Protein AF-A0A1Q7DWH4-F1 (afdb_monomer_lite)

Structure (mmCIF, N/CA/C/O backbone):
data_AF-A0A1Q7DWH4-F1
#
_entry.id   AF-A0A1Q7DWH4-F1
#
loop_
_atom_site.group_PDB
_atom_site.id
_atom_site.type_symbol
_atom_site.label_atom_id
_atom_site.label_alt_id
_atom_site.label_comp_id
_atom_site.label_asym_id
_atom_site.label_entity_id
_atom_site.label_seq_id
_atom_site.pdbx_PDB_ins_code
_atom_site.Cartn_x
_atom_site.Cartn_y
_atom_site.Cartn_z
_atom_site.occupancy
_atom_site.B_iso_or_equiv
_atom_site.auth_seq_id
_atom_site.auth_comp_id
_atom_site.auth_asym_id
_atom_site.auth_atom_id
_atom_site.pdbx_PDB_model_num
ATOM 1 N N . MET A 1 1 ? 27.250 -10.066 11.5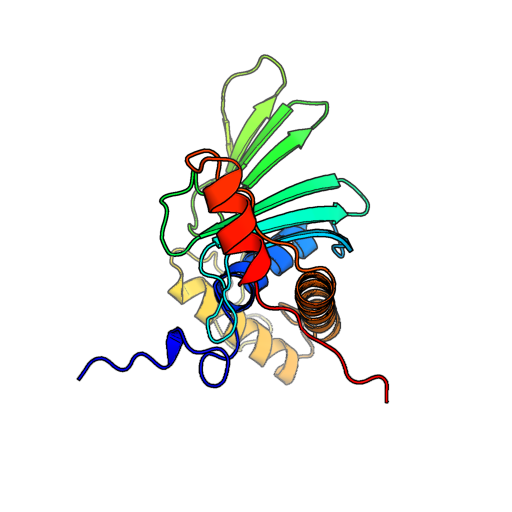58 1.00 44.41 1 MET A N 1
ATOM 2 C CA . MET A 1 1 ? 27.464 -10.697 10.241 1.00 44.41 1 MET A CA 1
ATOM 3 C C . MET A 1 1 ? 26.238 -10.361 9.406 1.00 44.41 1 MET A C 1
ATOM 5 O O . MET A 1 1 ? 25.168 -10.871 9.704 1.00 44.41 1 MET A O 1
ATOM 9 N N . THR A 1 2 ? 26.337 -9.391 8.500 1.00 54.19 2 THR A N 1
ATOM 10 C CA . THR A 1 2 ? 25.187 -8.930 7.704 1.00 54.19 2 THR A CA 1
ATOM 11 C C . THR A 1 2 ? 24.997 -9.907 6.550 1.00 54.19 2 THR A C 1
ATOM 13 O O . THR A 1 2 ? 25.912 -10.086 5.753 1.00 54.19 2 THR A O 1
ATOM 16 N N . THR A 1 3 ? 23.866 -10.609 6.520 1.00 69.81 3 THR A N 1
ATOM 17 C CA . THR A 1 3 ? 23.540 -11.573 5.460 1.00 69.81 3 THR A CA 1
ATOM 18 C C . THR A 1 3 ? 22.818 -10.851 4.320 1.00 69.81 3 THR A C 1
ATOM 20 O O . THR A 1 3 ? 22.055 -9.920 4.571 1.00 69.81 3 THR A O 1
ATOM 23 N N . ASP A 1 4 ? 23.042 -11.264 3.075 1.00 76.00 4 ASP A N 1
ATOM 24 C CA . ASP A 1 4 ? 22.395 -10.706 1.877 1.00 76.00 4 ASP A CA 1
ATOM 25 C C . ASP A 1 4 ? 21.037 -11.365 1.565 1.00 76.00 4 ASP A C 1
ATOM 27 O O . ASP A 1 4 ? 20.385 -11.027 0.578 1.00 76.00 4 ASP A O 1
ATOM 31 N N . ALA A 1 5 ? 20.580 -12.277 2.430 1.00 75.06 5 ALA A N 1
ATOM 32 C CA . ALA A 1 5 ? 19.312 -12.991 2.305 1.00 75.06 5 ALA A CA 1
ATOM 33 C C . ALA A 1 5 ? 18.074 -12.106 2.022 1.00 75.06 5 ALA A C 1
ATOM 35 O O . ALA A 1 5 ? 17.233 -12.561 1.243 1.00 75.06 5 ALA A O 1
ATOM 36 N N . PRO A 1 6 ? 17.942 -10.869 2.556 1.00 75.69 6 PRO A N 1
ATOM 37 C CA . PRO A 1 6 ? 16.808 -9.992 2.237 1.00 75.69 6 PRO A CA 1
ATOM 38 C C . PRO A 1 6 ? 16.762 -9.513 0.780 1.00 75.69 6 PRO A C 1
ATOM 40 O O . PRO A 1 6 ? 15.723 -9.046 0.332 1.00 75.69 6 PRO A O 1
ATOM 43 N N . PHE A 1 7 ? 17.865 -9.619 0.031 1.00 79.00 7 PHE A N 1
ATOM 44 C CA . PHE A 1 7 ? 17.939 -9.167 -1.362 1.00 79.00 7 PHE A CA 1
ATOM 45 C C . PHE A 1 7 ? 17.870 -10.311 -2.374 1.00 79.00 7 PHE A C 1
ATOM 47 O O . PHE A 1 7 ? 17.680 -10.067 -3.564 1.00 79.00 7 PHE A O 1
ATOM 54 N N . ARG A 1 8 ? 18.003 -11.563 -1.921 1.00 79.81 8 ARG A N 1
ATOM 55 C CA . ARG A 1 8 ? 17.919 -12.741 -2.788 1.00 79.81 8 ARG A CA 1
ATOM 56 C C . ARG A 1 8 ? 16.478 -13.194 -2.925 1.00 79.81 8 ARG A C 1
ATOM 58 O O . ARG A 1 8 ? 15.842 -13.569 -1.942 1.00 79.81 8 ARG A O 1
ATOM 65 N N . ARG A 1 9 ? 15.989 -13.293 -4.160 1.00 83.00 9 ARG A N 1
ATOM 66 C CA . ARG A 1 9 ? 14.615 -13.723 -4.466 1.00 83.00 9 ARG A CA 1
ATOM 67 C C . ARG A 1 9 ? 14.235 -15.064 -3.830 1.00 83.00 9 ARG A C 1
ATOM 69 O O . ARG A 1 9 ? 13.085 -15.246 -3.445 1.00 83.00 9 ARG A O 1
ATOM 76 N N . ALA A 1 10 ? 15.193 -15.983 -3.700 1.00 80.50 10 ALA A N 1
ATOM 77 C CA . ALA A 1 10 ? 14.983 -17.307 -3.110 1.00 80.50 10 ALA A CA 1
ATOM 78 C C . ALA A 1 10 ? 14.694 -17.285 -1.596 1.00 80.50 10 ALA A C 1
ATOM 80 O O . ALA A 1 10 ? 14.095 -18.228 -1.088 1.00 80.50 10 ALA A O 1
ATOM 81 N N . THR A 1 11 ? 15.120 -16.242 -0.877 1.00 82.50 11 THR A N 1
ATOM 82 C CA . THR A 1 11 ? 15.041 -16.174 0.594 1.00 82.50 11 THR A CA 1
ATOM 83 C C . THR A 1 11 ? 14.285 -14.957 1.117 1.00 82.50 11 THR A C 1
ATOM 85 O O . THR A 1 11 ? 13.820 -14.985 2.250 1.00 82.50 11 THR A O 1
ATOM 88 N N . ALA A 1 12 ? 14.145 -13.902 0.314 1.00 82.12 12 ALA A N 1
ATOM 89 C CA . ALA A 1 12 ? 13.572 -12.625 0.732 1.00 82.12 12 ALA A CA 1
ATOM 90 C C . ALA A 1 12 ? 12.040 -12.635 0.863 1.00 82.12 12 ALA A C 1
ATOM 92 O O . ALA A 1 12 ? 11.478 -11.803 1.563 1.00 82.12 12 ALA A O 1
ATOM 93 N N . GLY A 1 13 ? 11.343 -13.537 0.162 1.00 80.25 13 GLY A N 1
ATOM 94 C CA . GLY A 1 13 ? 9.874 -13.545 0.113 1.00 80.25 13 GLY A CA 1
ATOM 95 C C . GLY A 1 13 ? 9.251 -12.426 -0.740 1.00 80.25 13 GLY A C 1
ATOM 96 O O . GLY A 1 13 ? 8.048 -12.454 -0.981 1.00 80.25 13 GLY A O 1
ATOM 97 N N . GLY A 1 14 ? 10.055 -11.489 -1.252 1.00 87.31 14 GLY A N 1
ATOM 98 C CA . GLY A 1 14 ? 9.642 -10.398 -2.136 1.00 87.31 14 GLY A CA 1
ATOM 99 C C . GLY A 1 14 ? 10.526 -9.166 -1.949 1.00 87.31 14 GLY A C 1
ATOM 100 O O . GLY A 1 14 ? 11.406 -9.160 -1.091 1.00 87.31 14 GLY A O 1
ATOM 101 N N . GLY A 1 15 ? 10.318 -8.149 -2.780 1.00 93.38 15 GLY A N 1
ATOM 102 C CA . GLY A 1 15 ? 10.985 -6.859 -2.650 1.00 93.38 15 GLY A CA 1
ATOM 103 C C . GLY A 1 15 ? 10.079 -5.796 -2.041 1.00 93.38 15 GLY A C 1
ATOM 104 O O . GLY A 1 15 ? 9.124 -6.094 -1.315 1.00 93.38 15 GLY A O 1
ATOM 105 N N . VAL A 1 16 ? 10.340 -4.542 -2.406 1.00 95.31 16 VAL A N 1
ATOM 106 C CA . VAL A 1 16 ? 9.590 -3.373 -1.926 1.00 95.31 16 VAL A CA 1
ATOM 107 C C . VAL A 1 16 ? 8.079 -3.474 -2.188 1.00 95.31 16 VAL A C 1
ATOM 109 O O . VAL A 1 16 ? 7.283 -2.890 -1.450 1.00 95.31 16 VAL A O 1
ATOM 112 N N . LEU A 1 17 ? 7.655 -4.237 -3.206 1.00 96.19 17 LEU A N 1
ATOM 113 C CA . LEU A 1 17 ? 6.237 -4.456 -3.484 1.00 96.19 17 LEU A CA 1
ATOM 114 C C . LEU A 1 17 ? 5.550 -5.307 -2.406 1.00 96.19 17 LEU A C 1
ATOM 116 O O . LEU A 1 17 ? 4.437 -4.967 -2.012 1.00 96.19 17 LEU A O 1
ATOM 120 N N . MET A 1 18 ? 6.161 -6.397 -1.933 1.00 94.38 18 MET A N 1
ATOM 121 C CA . MET A 1 18 ? 5.540 -7.199 -0.867 1.00 94.38 18 MET A CA 1
ATOM 122 C C . MET A 1 18 ? 5.541 -6.455 0.464 1.00 94.38 18 MET A C 1
ATOM 124 O O . MET A 1 18 ? 4.533 -6.467 1.171 1.00 94.38 18 MET A O 1
ATOM 128 N N . ASP A 1 19 ? 6.659 -5.805 0.774 1.00 93.06 19 ASP A N 1
ATOM 129 C CA . ASP A 1 19 ? 6.866 -5.088 2.028 1.00 93.06 19 ASP A CA 1
ATOM 130 C C . ASP A 1 19 ? 5.955 -3.854 2.126 1.00 93.06 19 ASP A C 1
ATOM 132 O O . ASP A 1 19 ? 4.940 -3.868 2.818 1.00 93.06 19 ASP A O 1
ATOM 136 N N . LEU A 1 20 ? 6.234 -2.806 1.346 1.00 93.56 20 LEU A N 1
ATOM 137 C CA . LEU A 1 20 ? 5.473 -1.554 1.406 1.00 93.56 20 LEU A CA 1
ATOM 138 C C . LEU A 1 20 ? 4.185 -1.599 0.583 1.00 93.56 20 LEU A C 1
ATOM 140 O O . LEU A 1 20 ? 3.203 -0.924 0.906 1.00 93.56 20 LEU A O 1
ATOM 144 N N . GLY A 1 21 ? 4.181 -2.358 -0.512 1.00 94.62 21 GLY A N 1
ATOM 145 C CA . GLY A 1 21 ? 3.054 -2.366 -1.439 1.00 94.62 21 GLY A CA 1
ATOM 146 C C . GLY A 1 21 ? 1.798 -2.999 -0.856 1.00 94.62 21 GLY A C 1
ATOM 147 O O . GLY A 1 21 ? 0.712 -2.520 -1.168 1.00 94.62 21 GLY A O 1
ATOM 148 N N . SER A 1 22 ? 1.915 -3.985 0.036 1.00 94.69 22 SER A N 1
ATOM 149 C CA . SER A 1 22 ? 0.759 -4.568 0.732 1.00 94.69 22 SER A CA 1
ATOM 150 C C . SER A 1 22 ? -0.021 -3.511 1.528 1.00 94.69 22 SER A C 1
ATOM 152 O O . SER A 1 22 ? -1.228 -3.365 1.336 1.00 94.69 22 SER A O 1
ATOM 154 N N . HIS A 1 23 ? 0.675 -2.688 2.317 1.00 92.62 23 HIS A N 1
ATOM 155 C CA . HIS A 1 23 ? 0.084 -1.587 3.081 1.00 92.62 23 HIS A CA 1
ATOM 156 C C . HIS A 1 23 ? -0.507 -0.490 2.186 1.00 92.62 23 HIS A C 1
ATOM 158 O O . HIS A 1 23 ? -1.612 -0.002 2.431 1.00 92.62 23 HIS A O 1
ATOM 164 N N . VAL A 1 24 ? 0.212 -0.091 1.128 1.00 94.31 24 VAL A N 1
ATOM 165 C CA . VAL A 1 24 ? -0.258 0.955 0.204 1.00 94.31 24 VAL A CA 1
ATOM 166 C C . VAL A 1 24 ? -1.498 0.499 -0.562 1.00 94.31 24 VAL A C 1
ATOM 168 O O . VAL A 1 24 ? -2.451 1.266 -0.696 1.00 94.31 24 VAL A O 1
ATOM 171 N N . LEU A 1 25 ? -1.508 -0.736 -1.063 1.00 96.25 25 LEU A N 1
ATOM 172 C CA . LEU A 1 25 ? -2.643 -1.283 -1.798 1.00 96.25 25 L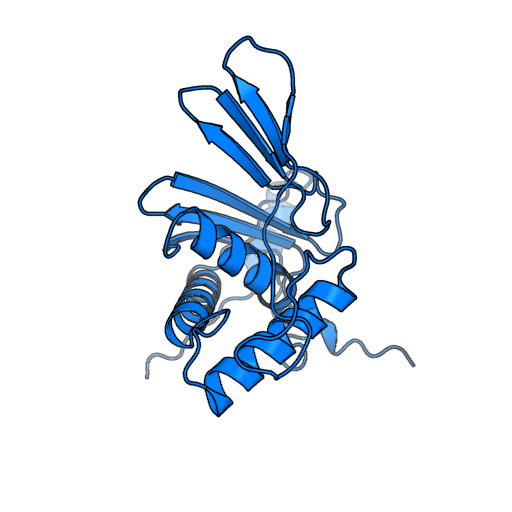EU A CA 1
ATOM 173 C C . LEU A 1 25 ? -3.858 -1.485 -0.889 1.00 96.25 25 LEU A C 1
ATOM 175 O O . LEU A 1 25 ? -4.966 -1.185 -1.329 1.00 96.25 25 LEU A O 1
ATOM 179 N N . ASP A 1 26 ? -3.666 -1.921 0.358 1.00 95.06 26 ASP A N 1
ATOM 180 C CA . ASP A 1 26 ? -4.745 -2.045 1.342 1.00 95.06 26 ASP A CA 1
ATOM 181 C C . ASP A 1 26 ? -5.392 -0.685 1.656 1.00 95.06 26 ASP A C 1
ATOM 183 O O . ASP A 1 26 ? -6.603 -0.517 1.493 1.00 95.06 26 ASP A O 1
ATOM 187 N N . LEU A 1 27 ? -4.585 0.340 1.954 1.00 92.88 27 LEU A N 1
ATOM 188 C CA . LEU A 1 27 ? -5.078 1.703 2.184 1.00 92.88 27 LEU A CA 1
ATOM 189 C C . LEU A 1 27 ? -5.844 2.253 0.972 1.00 92.88 27 LEU A C 1
ATOM 191 O O . LEU A 1 27 ? -6.932 2.816 1.109 1.00 92.88 27 LEU A O 1
ATOM 195 N N . LEU A 1 28 ? -5.280 2.120 -0.231 1.00 95.06 28 LEU A N 1
ATOM 196 C CA . LEU A 1 28 ? -5.944 2.588 -1.448 1.00 95.06 28 LEU A CA 1
ATOM 197 C C . LEU A 1 28 ? -7.233 1.806 -1.719 1.00 95.06 28 LEU A C 1
ATOM 199 O O . LEU A 1 28 ? -8.215 2.403 -2.165 1.00 95.06 28 LEU A O 1
ATOM 203 N N . SER A 1 29 ? -7.248 0.508 -1.409 1.00 95.12 29 SER A N 1
ATOM 204 C CA . SER A 1 29 ? -8.431 -0.344 -1.517 1.00 95.12 29 SER A CA 1
ATOM 205 C C . SER A 1 29 ? -9.544 0.119 -0.577 1.00 95.12 29 SER A C 1
ATOM 207 O O . SER A 1 29 ? -10.688 0.285 -1.003 1.00 95.12 29 SER A O 1
ATOM 209 N N . ALA A 1 30 ? -9.206 0.439 0.674 1.00 92.50 30 ALA A N 1
ATOM 210 C CA . ALA A 1 30 ? -10.151 0.976 1.649 1.00 92.50 30 ALA A CA 1
ATOM 211 C C . ALA A 1 30 ? -10.764 2.321 1.205 1.00 92.50 30 ALA A C 1
ATOM 213 O O . ALA A 1 30 ? -11.940 2.584 1.455 1.00 92.50 30 ALA A O 1
ATOM 214 N N . LEU A 1 31 ? -9.997 3.170 0.512 1.00 92.75 31 LEU A N 1
ATOM 215 C CA . LEU A 1 31 ? -10.457 4.491 0.060 1.00 92.75 31 LEU A CA 1
ATOM 216 C C . LEU A 1 31 ? -11.240 4.455 -1.262 1.00 92.75 31 LEU A C 1
ATOM 218 O O . LEU A 1 31 ? -12.216 5.198 -1.443 1.00 92.75 31 LEU A O 1
ATOM 222 N N . PHE A 1 32 ? -10.809 3.637 -2.221 1.00 95.25 32 PHE A N 1
ATOM 223 C CA . PHE A 1 32 ? -11.290 3.699 -3.605 1.00 95.25 32 PHE A CA 1
ATOM 224 C C . PHE A 1 32 ? -11.990 2.426 -4.091 1.00 95.25 32 PHE A C 1
ATOM 226 O O . PHE A 1 32 ? -12.582 2.459 -5.172 1.00 95.25 32 PHE A O 1
ATOM 233 N N . GLY A 1 33 ? -12.007 1.365 -3.282 1.00 94.81 33 GLY A N 1
ATOM 234 C CA . GLY A 1 33 ? -12.513 0.038 -3.630 1.00 94.81 33 GLY A CA 1
ATOM 235 C C . GLY A 1 33 ? -11.405 -0.884 -4.140 1.00 94.81 33 GLY A C 1
ATOM 236 O O . GLY A 1 33 ? -10.251 -0.489 -4.228 1.00 94.81 33 GLY A O 1
ATOM 237 N N . THR A 1 34 ? -11.747 -2.117 -4.509 1.00 94.94 34 THR A N 1
ATOM 238 C CA . THR A 1 34 ? -10.755 -3.123 -4.919 1.00 94.94 34 THR A CA 1
ATOM 239 C C . THR A 1 34 ? -9.885 -2.647 -6.097 1.00 94.94 34 THR A C 1
ATOM 241 O O . THR A 1 34 ? -10.436 -2.251 -7.130 1.00 94.94 34 THR A O 1
ATOM 244 N N . PRO A 1 35 ? -8.541 -2.700 -5.983 1.00 96.06 35 PRO A N 1
ATOM 245 C CA . PRO A 1 35 ? -7.642 -2.286 -7.052 1.00 96.06 35 PRO A CA 1
ATOM 246 C C . PRO A 1 35 ? -7.603 -3.297 -8.199 1.00 96.06 35 PRO A C 1
ATOM 248 O O . PRO A 1 35 ? -7.582 -4.510 -7.997 1.00 96.06 35 PRO A O 1
ATOM 251 N N . SER A 1 36 ? -7.465 -2.776 -9.413 1.00 96.94 36 SER A N 1
ATOM 252 C CA . SER A 1 36 ? -7.015 -3.517 -10.587 1.00 96.94 36 SER A CA 1
ATOM 253 C C . SER A 1 36 ? -5.671 -2.960 -11.058 1.00 96.94 36 SER A C 1
ATOM 255 O O . SER A 1 36 ? -5.460 -1.746 -11.103 1.00 96.94 36 SER A O 1
ATOM 257 N N . VAL A 1 37 ? -4.735 -3.851 -11.384 1.00 98.00 37 VAL A N 1
ATOM 258 C CA . VAL A 1 37 ? -3.396 -3.468 -11.849 1.00 98.00 37 VAL A CA 1
ATOM 259 C C . VAL A 1 37 ? -3.456 -3.227 -13.352 1.00 98.00 37 VAL A C 1
ATOM 261 O O . VAL A 1 37 ? -3.760 -4.144 -14.114 1.00 98.00 37 VAL A O 1
ATOM 264 N N . ALA A 1 38 ? -3.171 -2.002 -13.783 1.00 97.12 38 ALA A N 1
ATOM 265 C CA . ALA A 1 38 ? -3.077 -1.630 -15.191 1.00 97.12 38 ALA A CA 1
ATOM 266 C C . ALA A 1 38 ? -1.669 -1.910 -15.733 1.00 97.12 38 ALA A C 1
ATOM 268 O O . ALA A 1 38 ? -1.523 -2.612 -16.732 1.00 97.12 38 ALA A O 1
ATOM 269 N N . THR A 1 39 ? -0.641 -1.428 -15.034 1.00 97.62 39 THR A N 1
ATOM 270 C CA . THR A 1 39 ? 0.774 -1.605 -15.390 1.00 97.62 39 THR A CA 1
ATOM 271 C C . THR A 1 39 ? 1.608 -1.870 -14.143 1.00 97.62 39 THR A C 1
ATOM 273 O O . THR A 1 39 ? 1.232 -1.458 -13.042 1.00 97.62 39 THR A O 1
ATOM 276 N N . TYR A 1 40 ? 2.739 -2.550 -14.308 1.00 97.62 40 TYR A N 1
ATOM 277 C CA . TYR A 1 40 ? 3.702 -2.753 -13.236 1.00 97.62 40 TYR A CA 1
ATOM 278 C C . TYR A 1 40 ? 5.123 -2.780 -13.790 1.00 97.62 40 TYR A C 1
ATOM 280 O O . TYR A 1 40 ? 5.422 -3.546 -14.701 1.00 97.62 40 TYR A O 1
ATOM 288 N N . GLU A 1 41 ? 5.976 -1.938 -13.222 1.00 96.94 41 GLU A N 1
ATOM 289 C CA . GLU A 1 41 ? 7.379 -1.797 -13.593 1.00 96.94 41 GLU A CA 1
ATOM 290 C C . GLU A 1 41 ? 8.247 -1.924 -12.340 1.00 96.94 41 GLU A C 1
ATOM 292 O O . GLU A 1 41 ? 7.935 -1.309 -11.315 1.00 96.94 41 GLU A O 1
ATOM 297 N N . ASP A 1 42 ? 9.337 -2.683 -12.414 1.00 96.25 42 ASP A N 1
ATOM 298 C CA . ASP A 1 42 ? 10.261 -2.883 -11.294 1.00 96.25 42 ASP A CA 1
ATOM 299 C C . ASP A 1 42 ? 11.725 -2.969 -11.746 1.00 96.25 42 ASP A C 1
ATOM 301 O O . ASP A 1 42 ? 12.019 -3.127 -12.931 1.00 96.25 42 ASP A O 1
ATOM 305 N N . ASP A 1 43 ? 12.652 -2.815 -10.803 1.00 94.44 43 ASP A N 1
ATOM 306 C CA . ASP A 1 43 ? 14.094 -2.834 -11.060 1.00 94.44 43 ASP A CA 1
ATOM 307 C C . ASP A 1 43 ? 14.784 -4.150 -10.667 1.00 94.44 43 ASP A C 1
ATOM 309 O O . ASP A 1 43 ? 16.015 -4.199 -10.579 1.00 94.44 43 ASP A O 1
ATOM 313 N N . ALA A 1 44 ? 14.028 -5.228 -10.436 1.00 93.06 44 ALA A N 1
ATOM 314 C CA . ALA A 1 44 ? 14.634 -6.486 -10.033 1.00 93.06 44 ALA A CA 1
ATOM 315 C C . ALA A 1 44 ? 15.470 -7.103 -11.164 1.00 93.06 44 ALA A C 1
ATOM 317 O O . ALA A 1 44 ? 15.074 -7.166 -12.329 1.00 93.06 44 ALA A O 1
ATOM 318 N N . LEU A 1 45 ? 16.618 -7.658 -10.794 1.00 89.00 45 LEU A N 1
ATOM 319 C CA . LEU A 1 45 ? 17.455 -8.461 -11.685 1.00 89.00 45 LEU A CA 1
ATOM 320 C C . LEU A 1 45 ? 17.289 -9.951 -11.361 1.00 89.00 45 LEU A C 1
ATOM 322 O O . LEU A 1 45 ? 16.755 -10.294 -10.310 1.00 89.00 45 LEU A O 1
ATOM 326 N N . ALA A 1 46 ? 17.728 -10.823 -12.273 1.00 82.81 46 ALA A N 1
ATOM 327 C CA . ALA A 1 46 ? 17.533 -12.282 -12.259 1.00 82.81 46 ALA A CA 1
ATOM 328 C C . ALA A 1 46 ? 17.356 -12.954 -10.873 1.00 82.81 46 ALA A C 1
ATOM 330 O O . ALA A 1 46 ? 16.327 -13.582 -10.620 1.00 82.81 46 ALA A O 1
ATOM 331 N N . ASP A 1 47 ? 18.340 -12.836 -9.985 1.00 79.88 47 ASP A N 1
ATOM 332 C CA . ASP A 1 47 ? 18.387 -13.462 -8.657 1.00 79.88 47 ASP A CA 1
ATOM 333 C C . ASP A 1 47 ? 17.989 -12.520 -7.505 1.00 79.88 47 ASP A C 1
ATOM 335 O O . ASP A 1 47 ? 17.824 -12.959 -6.361 1.00 79.88 47 ASP A O 1
ATOM 339 N N . GLY A 1 48 ? 17.787 -11.241 -7.817 1.00 88.19 48 GLY A N 1
ATOM 340 C CA . GLY A 1 48 ? 17.439 -10.185 -6.880 1.00 88.19 48 GLY A CA 1
ATOM 341 C C . GLY A 1 48 ? 15.937 -9.940 -6.744 1.00 88.19 48 GLY A C 1
ATOM 342 O O . GLY A 1 48 ? 15.111 -10.405 -7.542 1.00 88.19 48 GLY A O 1
ATOM 343 N N . VAL A 1 49 ? 15.591 -9.172 -5.718 1.00 92.31 49 VAL A N 1
ATOM 344 C CA . VAL A 1 49 ? 14.260 -8.583 -5.534 1.00 92.31 49 VAL A CA 1
ATOM 345 C C . VAL A 1 49 ? 14.249 -7.117 -5.942 1.00 92.31 49 VAL A C 1
ATOM 347 O O . VAL A 1 49 ? 15.286 -6.458 -5.967 1.00 92.31 49 VAL A O 1
ATOM 350 N N . GLU A 1 50 ? 13.067 -6.621 -6.279 1.00 94.62 50 GLU A N 1
ATOM 351 C CA . GLU A 1 50 ? 12.860 -5.225 -6.617 1.00 94.62 50 GLU A CA 1
ATOM 352 C C . GLU A 1 50 ? 13.047 -4.344 -5.382 1.00 94.62 50 GLU A C 1
ATOM 354 O O . GLU A 1 50 ? 12.515 -4.622 -4.306 1.00 94.62 50 GLU A O 1
ATOM 359 N N . VAL A 1 51 ? 13.787 -3.253 -5.535 1.00 94.88 51 VAL A N 1
ATOM 360 C CA . VAL A 1 51 ? 13.960 -2.235 -4.489 1.00 94.88 51 VAL A CA 1
ATOM 361 C C . VAL A 1 51 ? 13.285 -0.923 -4.874 1.00 94.88 51 VAL A C 1
ATOM 363 O O . VAL A 1 51 ? 13.104 -0.049 -4.023 1.00 94.88 51 VAL A O 1
ATOM 366 N N . ASN A 1 52 ? 12.868 -0.800 -6.136 1.00 95.44 52 ASN A N 1
ATOM 367 C CA . ASN A 1 52 ? 12.007 0.247 -6.657 1.00 95.44 52 ASN A CA 1
ATOM 368 C C . ASN A 1 52 ? 10.927 -0.362 -7.550 1.00 95.44 52 ASN A C 1
ATOM 370 O O . ASN A 1 52 ? 11.202 -1.218 -8.389 1.00 95.44 52 ASN A O 1
ATOM 374 N N . CYS A 1 53 ? 9.699 0.133 -7.436 1.00 96.50 53 CYS A N 1
ATOM 375 C CA . CYS A 1 53 ? 8.662 -0.217 -8.397 1.00 96.50 53 CYS A CA 1
ATOM 376 C C . CYS A 1 53 ? 7.648 0.904 -8.611 1.00 96.50 53 CYS A C 1
ATOM 378 O O . CYS A 1 53 ? 7.422 1.763 -7.749 1.00 96.50 53 CYS A O 1
ATOM 380 N N . ARG A 1 54 ? 6.978 0.846 -9.760 1.00 97.19 54 ARG A N 1
ATOM 381 C CA . ARG A 1 54 ? 5.879 1.725 -10.150 1.00 97.19 54 ARG A CA 1
ATOM 382 C C . ARG A 1 54 ? 4.674 0.883 -10.553 1.00 97.19 54 ARG A C 1
ATOM 384 O O . ARG A 1 54 ? 4.778 -0.024 -11.371 1.00 97.19 54 ARG A O 1
ATOM 391 N N . ILE A 1 55 ? 3.515 1.209 -9.992 1.00 98.00 55 ILE A N 1
ATOM 392 C CA . ILE A 1 55 ? 2.262 0.483 -10.208 1.00 98.00 55 ILE A CA 1
ATOM 393 C C . ILE A 1 55 ? 1.231 1.443 -10.791 1.00 98.00 55 ILE A C 1
ATOM 395 O O . ILE A 1 55 ? 0.891 2.445 -10.159 1.00 98.00 55 ILE A O 1
ATOM 399 N N . GLY A 1 56 ? 0.714 1.141 -11.979 1.00 98.25 56 GLY A N 1
ATOM 400 C CA . GLY A 1 56 ? -0.481 1.778 -12.525 1.00 98.25 56 GLY A CA 1
ATOM 401 C C . GLY A 1 56 ? -1.723 1.083 -11.981 1.00 98.25 56 GLY A C 1
ATOM 402 O O . GLY A 1 56 ? -1.888 -0.120 -12.175 1.00 98.25 56 GLY A O 1
ATOM 403 N N . LEU A 1 57 ? -2.595 1.828 -11.305 1.00 98.06 57 LEU A N 1
ATOM 404 C CA . LEU A 1 57 ? -3.759 1.291 -10.603 1.00 98.06 57 LEU A CA 1
ATOM 405 C C . LEU A 1 57 ? -5.048 1.923 -11.120 1.00 98.06 57 LEU A C 1
ATOM 407 O O . LEU A 1 57 ? -5.130 3.142 -11.298 1.00 98.06 57 LEU A O 1
ATOM 411 N N . ALA A 1 58 ? -6.062 1.085 -11.295 1.00 97.62 58 ALA A N 1
ATOM 412 C CA . ALA A 1 58 ? -7.425 1.494 -11.583 1.00 97.62 58 ALA A CA 1
ATOM 413 C C . ALA A 1 58 ? -8.376 0.973 -10.502 1.00 97.62 58 ALA A C 1
ATOM 415 O O . ALA A 1 58 ? -8.286 -0.177 -10.070 1.00 97.62 58 ALA A O 1
ATOM 416 N N . PHE A 1 59 ? -9.294 1.835 -10.088 1.00 96.31 59 PHE A N 1
ATOM 417 C CA . PHE A 1 59 ? -10.293 1.603 -9.052 1.00 96.31 59 PHE A CA 1
ATOM 418 C C . PHE A 1 59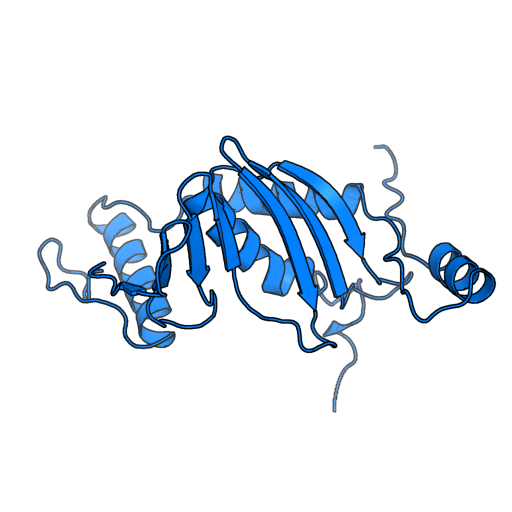 ? -11.680 1.972 -9.595 1.00 96.31 59 PHE A C 1
ATOM 420 O O . PHE A 1 59 ? -11.774 2.779 -10.522 1.00 96.31 59 PHE A O 1
ATOM 427 N N . PRO A 1 60 ? -12.778 1.500 -8.976 1.00 94.69 60 PRO A N 1
ATOM 428 C CA . PRO A 1 60 ? -14.132 1.881 -9.386 1.00 94.69 60 PRO A CA 1
ATOM 429 C C . PRO A 1 60 ? -14.385 3.396 -9.478 1.00 94.69 60 PRO A C 1
ATOM 431 O O . PRO A 1 60 ? -15.227 3.831 -10.259 1.00 94.69 60 PRO A O 1
ATOM 434 N N . ARG A 1 61 ? -13.679 4.212 -8.678 1.00 89.00 61 ARG A N 1
ATOM 435 C CA . ARG A 1 61 ? -13.897 5.671 -8.588 1.00 89.00 61 ARG A CA 1
ATOM 436 C C . ARG A 1 61 ? -12.656 6.525 -8.860 1.00 89.00 61 ARG A C 1
ATOM 438 O O . ARG A 1 61 ? -12.720 7.742 -8.700 1.00 89.00 61 ARG A O 1
ATOM 445 N N . ALA A 1 62 ? -11.520 5.917 -9.190 1.00 95.19 62 ALA A N 1
ATOM 446 C CA . ALA A 1 62 ? -10.250 6.626 -9.317 1.00 95.19 62 ALA A CA 1
ATOM 447 C C . ALA A 1 62 ? -9.259 5.838 -10.175 1.00 95.19 62 ALA A C 1
ATOM 449 O O . ALA A 1 62 ? -9.321 4.619 -10.240 1.00 95.19 62 ALA A O 1
ATOM 450 N N . ASN A 1 63 ? -8.294 6.534 -10.765 1.00 96.81 63 ASN A N 1
ATOM 451 C CA . ASN A 1 63 ? -7.104 5.928 -11.354 1.00 96.81 63 ASN A CA 1
ATOM 452 C C . ASN A 1 63 ? -5.881 6.633 -10.778 1.00 96.81 63 ASN A C 1
ATOM 454 O O . ASN A 1 63 ? -5.954 7.810 -10.412 1.00 96.81 63 ASN A O 1
ATOM 458 N N . GLY A 1 64 ? -4.755 5.936 -10.700 1.00 96.25 64 GLY A N 1
ATOM 459 C CA . GLY A 1 64 ? -3.562 6.518 -10.113 1.00 96.25 64 GLY A CA 1
ATOM 460 C C . GLY A 1 64 ? -2.300 5.712 -10.338 1.00 96.25 64 GLY A C 1
ATOM 461 O O . GLY A 1 64 ? -2.277 4.687 -11.017 1.00 96.25 64 GLY A O 1
ATOM 462 N N . THR A 1 65 ? -1.224 6.211 -9.744 1.00 96.44 65 THR A N 1
ATOM 463 C CA . THR A 1 65 ? 0.071 5.544 -9.736 1.00 96.44 65 THR A CA 1
ATOM 464 C C . THR A 1 65 ? 0.580 5.473 -8.307 1.00 96.44 65 THR A C 1
ATOM 466 O O . THR A 1 65 ? 0.615 6.495 -7.621 1.00 96.44 65 THR A O 1
ATOM 469 N N . ALA A 1 66 ? 1.017 4.289 -7.888 1.00 95.88 66 ALA A N 1
ATOM 470 C CA . ALA A 1 66 ? 1.826 4.111 -6.691 1.00 95.88 66 ALA A CA 1
ATOM 471 C C . ALA A 1 66 ? 3.299 3.958 -7.093 1.00 95.88 66 ALA A C 1
ATOM 473 O O . ALA A 1 66 ? 3.616 3.261 -8.054 1.00 95.88 66 ALA A O 1
ATOM 474 N N . GLN A 1 67 ? 4.192 4.628 -6.372 1.00 96.06 67 GLN A N 1
ATOM 475 C CA . GLN A 1 67 ? 5.640 4.478 -6.519 1.00 96.06 67 GLN A CA 1
ATOM 476 C C . GLN A 1 67 ? 6.200 4.101 -5.158 1.00 96.06 67 GLN A C 1
ATOM 478 O O . GLN A 1 67 ? 5.878 4.763 -4.171 1.00 96.06 67 GLN A O 1
ATOM 483 N N . LEU A 1 68 ? 7.002 3.044 -5.121 1.00 95.50 68 LEU A N 1
ATOM 484 C CA . LEU A 1 68 ? 7.585 2.500 -3.901 1.00 95.50 68 LEU A CA 1
ATOM 485 C C . LEU A 1 68 ? 9.096 2.395 -4.082 1.00 95.50 68 LEU A C 1
ATOM 487 O O . LEU A 1 68 ? 9.567 2.082 -5.176 1.00 95.50 68 LEU A O 1
ATOM 491 N N . SER A 1 69 ? 9.844 2.676 -3.018 1.00 94.06 69 SER A N 1
ATOM 492 C CA . SER A 1 69 ? 11.302 2.647 -3.043 1.00 94.06 69 SER A CA 1
ATOM 493 C C . SER A 1 69 ? 11.883 2.364 -1.660 1.00 94.06 69 SER A C 1
ATOM 495 O O . SER A 1 69 ? 11.440 2.951 -0.675 1.00 94.06 69 SER A O 1
ATOM 497 N N . TRP A 1 70 ? 12.908 1.513 -1.607 1.00 92.88 70 TRP A N 1
ATOM 498 C CA . TRP A 1 70 ? 13.808 1.372 -0.455 1.00 92.88 70 TRP A CA 1
ATOM 499 C C . TRP A 1 70 ? 15.086 2.211 -0.582 1.00 92.88 70 TRP A C 1
ATOM 501 O O . TRP A 1 70 ? 15.801 2.401 0.397 1.00 92.88 70 TRP A O 1
ATOM 511 N N . THR A 1 71 ? 15.409 2.685 -1.786 1.00 90.44 71 THR A N 1
ATOM 512 C CA . THR A 1 71 ? 16.730 3.262 -2.102 1.00 90.44 71 THR A CA 1
ATOM 513 C C . THR A 1 71 ? 16.687 4.748 -2.429 1.00 90.44 71 THR A C 1
ATOM 515 O O . THR A 1 71 ? 17.726 5.404 -2.415 1.00 90.44 71 THR A O 1
ATOM 518 N N . GLN A 1 72 ? 15.505 5.292 -2.713 1.00 86.19 72 GLN A N 1
ATOM 519 C CA . GLN A 1 72 ? 15.302 6.672 -3.128 1.00 86.19 72 GLN A CA 1
ATOM 520 C C . GLN A 1 72 ? 14.308 7.368 -2.194 1.00 86.19 72 GLN A C 1
ATOM 522 O O . GLN A 1 72 ? 13.230 6.830 -1.919 1.00 86.19 72 GLN A O 1
ATOM 527 N N . PRO A 1 73 ? 14.610 8.595 -1.736 1.00 84.12 73 PRO A N 1
ATOM 528 C CA . PRO A 1 73 ? 13.638 9.404 -1.023 1.00 84.12 73 PRO A CA 1
ATOM 529 C C . PRO A 1 73 ? 12.557 9.870 -2.004 1.00 84.12 73 PRO A C 1
ATOM 531 O O . PRO A 1 73 ? 12.787 10.721 -2.864 1.00 84.12 73 PRO A O 1
ATOM 534 N N . LEU A 1 74 ? 11.357 9.310 -1.881 1.00 85.31 74 LEU A N 1
ATOM 535 C CA . LEU A 1 74 ? 10.196 9.754 -2.647 1.00 85.31 74 LEU A CA 1
ATOM 536 C C . LEU A 1 74 ? 9.518 10.946 -1.962 1.00 85.31 74 LEU A C 1
ATOM 538 O O . LEU A 1 74 ? 9.662 11.175 -0.760 1.00 85.31 74 LEU A O 1
ATOM 542 N N . ALA A 1 75 ? 8.716 11.697 -2.722 1.00 81.88 75 ALA A N 1
ATOM 543 C CA . ALA A 1 75 ? 7.761 12.642 -2.149 1.00 81.88 75 ALA A CA 1
ATOM 544 C C . ALA A 1 75 ? 6.624 11.861 -1.463 1.00 81.88 75 ALA A C 1
ATOM 546 O O . ALA A 1 75 ? 5.534 11.715 -2.017 1.00 81.88 75 ALA A O 1
ATOM 547 N N . THR A 1 76 ? 6.909 11.311 -0.282 1.00 80.38 76 THR A N 1
ATOM 548 C CA . THR A 1 76 ? 6.034 10.383 0.437 1.00 80.38 76 THR A CA 1
ATOM 549 C C . THR A 1 76 ? 4.698 11.035 0.780 1.00 80.38 76 THR A C 1
ATOM 551 O O . THR A 1 76 ? 4.629 12.032 1.504 1.00 80.38 76 THR A O 1
ATOM 554 N N . GLY A 1 77 ? 3.619 10.456 0.260 1.00 88.88 77 GLY A N 1
ATOM 555 C CA . GLY A 1 77 ? 2.256 10.886 0.534 1.00 88.88 77 GLY A CA 1
ATOM 556 C C . GLY A 1 77 ? 1.268 10.394 -0.517 1.00 88.88 77 GLY A C 1
ATOM 557 O O . GLY A 1 77 ? 1.635 10.115 -1.657 1.00 88.88 77 GLY A O 1
ATOM 558 N N . LEU A 1 78 ? -0.007 10.332 -0.143 1.00 93.12 78 LEU A N 1
ATOM 559 C CA . LEU A 1 78 ? -1.098 10.167 -1.093 1.00 93.12 78 LEU A CA 1
ATOM 560 C C . LEU A 1 78 ? -1.609 11.548 -1.491 1.00 93.12 78 LEU A C 1
ATOM 562 O O . LEU A 1 78 ? -2.060 12.326 -0.647 1.00 93.12 78 LEU A O 1
ATOM 566 N N . ARG A 1 79 ? -1.574 11.836 -2.792 1.00 94.31 79 ARG A N 1
ATOM 567 C CA . ARG A 1 79 ? -2.225 13.003 -3.385 1.00 94.31 79 ARG A CA 1
ATOM 568 C C . ARG A 1 79 ? -3.452 12.550 -4.160 1.00 94.31 79 ARG A C 1
ATOM 570 O O . ARG A 1 79 ? -3.336 11.776 -5.103 1.00 94.31 79 ARG A O 1
ATOM 577 N N . VAL A 1 80 ? -4.605 13.101 -3.804 1.00 94.94 80 VAL A N 1
ATOM 578 C CA . VAL A 1 80 ? -5.875 12.859 -4.489 1.00 94.94 80 VAL A CA 1
ATOM 579 C C . VAL A 1 80 ? -6.315 14.162 -5.138 1.00 94.94 80 VAL A C 1
ATOM 581 O O . VAL A 1 80 ? -6.460 15.181 -4.463 1.00 94.94 80 VAL A O 1
ATOM 584 N N . ALA A 1 81 ? -6.508 14.140 -6.452 1.00 95.38 81 ALA A N 1
ATOM 585 C CA . ALA A 1 81 ? -7.058 15.260 -7.203 1.00 95.38 81 ALA A CA 1
ATOM 586 C C . ALA A 1 81 ? -8.480 14.908 -7.640 1.00 95.38 81 ALA A C 1
ATOM 588 O O . ALA A 1 81 ? -8.698 13.886 -8.285 1.00 95.38 81 ALA A O 1
ATOM 589 N N . GLY A 1 82 ? -9.440 15.754 -7.280 1.00 95.38 82 GLY A N 1
ATOM 590 C CA . GLY A 1 82 ? -10.833 15.624 -7.685 1.00 95.38 82 GLY A CA 1
ATOM 591 C C . GLY A 1 82 ? -11.317 16.862 -8.432 1.00 95.38 82 GLY A C 1
ATOM 592 O O . GLY A 1 82 ? -10.629 17.877 -8.541 1.00 95.38 82 GLY A O 1
ATOM 593 N N . THR A 1 83 ? -12.555 16.814 -8.913 1.00 95.44 83 THR A N 1
ATOM 594 C CA . THR A 1 83 ? -13.176 17.940 -9.627 1.00 95.44 83 THR A CA 1
ATOM 595 C C . THR A 1 83 ? -13.316 19.190 -8.754 1.00 95.44 83 THR A C 1
ATOM 597 O O . THR A 1 83 ? -13.213 20.302 -9.267 1.00 95.44 83 THR A O 1
ATOM 600 N N . HIS A 1 84 ? -13.460 19.038 -7.437 1.00 95.19 84 HIS A N 1
ATOM 601 C CA . HIS A 1 84 ? -13.693 20.151 -6.511 1.00 95.19 84 HIS A CA 1
ATOM 602 C C . HIS A 1 84 ? -12.445 20.636 -5.769 1.00 95.19 84 HIS A C 1
ATOM 604 O O . HIS A 1 84 ? -12.525 21.623 -5.036 1.00 95.19 84 HIS A O 1
ATOM 610 N N . GLY A 1 85 ? -11.294 19.986 -5.946 1.00 96.06 85 GLY A N 1
ATOM 611 C CA . GLY A 1 85 ? -10.107 20.329 -5.177 1.00 96.06 85 GLY A CA 1
ATOM 612 C C . GLY A 1 85 ? -9.090 19.206 -5.065 1.00 96.06 85 GLY A C 1
ATOM 613 O O . GLY A 1 85 ? -9.089 18.253 -5.842 1.00 96.06 85 GLY A O 1
ATOM 614 N N . GLU A 1 86 ? -8.213 19.345 -4.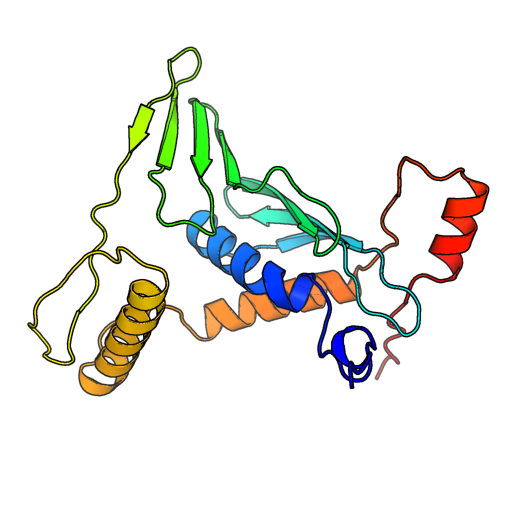079 1.00 96.44 86 GLU A N 1
ATOM 615 C CA . GLU A 1 86 ? -7.117 18.417 -3.828 1.00 96.44 86 GLU A CA 1
ATOM 616 C C . GLU A 1 86 ? -7.042 18.037 -2.356 1.00 96.44 86 GLU A C 1
ATOM 618 O O . GLU A 1 86 ? -7.323 18.848 -1.474 1.00 96.44 86 GLU A O 1
ATOM 623 N N . LEU A 1 87 ? -6.585 16.815 -2.112 1.00 94.62 87 LEU A N 1
ATOM 624 C CA . LEU A 1 87 ? -6.328 16.257 -0.796 1.00 94.62 87 LEU A CA 1
ATOM 625 C C . LEU A 1 87 ? -4.921 15.659 -0.766 1.00 94.62 87 LEU A C 1
ATOM 627 O O . LEU A 1 87 ? -4.445 15.084 -1.749 1.00 94.62 87 LEU A O 1
ATOM 631 N N . ARG A 1 88 ? -4.241 15.830 0.366 1.00 93.12 88 ARG A N 1
ATOM 632 C CA . ARG A 1 88 ? -2.931 15.257 0.663 1.00 93.12 88 ARG A CA 1
ATOM 633 C C . ARG A 1 88 ? -2.968 14.603 2.036 1.00 93.12 88 ARG A C 1
ATOM 635 O O . ARG A 1 88 ? -3.338 15.254 3.012 1.00 93.12 88 ARG A O 1
ATOM 642 N N . LEU A 1 89 ? -2.531 13.352 2.101 1.00 89.81 89 LEU A N 1
ATOM 643 C CA . LEU A 1 89 ? -2.248 12.670 3.361 1.00 89.81 89 LEU A CA 1
ATOM 644 C C . LEU A 1 89 ? -0.854 12.046 3.332 1.00 89.81 89 LEU A C 1
ATOM 646 O O . LEU A 1 89 ? -0.304 11.786 2.259 1.00 89.81 89 LEU A O 1
ATOM 650 N N . ARG A 1 90 ? -0.300 11.780 4.510 1.00 86.12 90 ARG A N 1
ATOM 651 C CA . ARG A 1 90 ? 0.919 10.990 4.678 1.00 86.12 90 ARG A CA 1
ATOM 652 C C . ARG A 1 90 ? 0.527 9.640 5.280 1.00 86.12 90 ARG A C 1
ATOM 654 O O . ARG A 1 90 ? 0.177 9.607 6.448 1.00 86.12 90 ARG A O 1
ATOM 661 N N . PRO A 1 91 ? 0.533 8.546 4.498 1.00 74.19 91 PRO A N 1
ATOM 662 C CA . PRO A 1 91 ? 0.053 7.240 4.960 1.00 74.19 91 PRO A CA 1
ATOM 663 C C . PRO A 1 91 ? 0.782 6.668 6.179 1.00 74.19 91 PRO A C 1
ATOM 665 O O . PRO A 1 91 ? 0.196 5.903 6.929 1.00 74.19 91 PRO A O 1
ATOM 668 N N . SER A 1 92 ? 2.054 7.021 6.361 1.00 72.88 92 SER A N 1
ATOM 669 C CA . SER A 1 92 ? 2.917 6.487 7.419 1.00 72.88 92 SER A CA 1
ATOM 670 C C . SER A 1 92 ? 2.940 7.351 8.681 1.00 72.88 92 SER A C 1
ATOM 672 O O . SER A 1 92 ? 3.838 7.198 9.501 1.00 72.88 92 SER A O 1
ATOM 674 N N . THR A 1 93 ? 2.041 8.330 8.801 1.00 77.00 93 THR A N 1
ATOM 675 C CA . THR A 1 93 ? 1.938 9.169 9.994 1.00 77.00 93 THR A CA 1
ATOM 676 C C . THR A 1 93 ? 0.476 9.392 10.353 1.00 77.00 93 THR A C 1
ATOM 678 O O . THR A 1 93 ? -0.383 9.522 9.483 1.00 77.00 93 THR A O 1
ATOM 681 N N . LEU A 1 94 ? 0.187 9.526 11.647 1.00 80.69 94 LEU A N 1
ATOM 682 C CA . LEU A 1 94 ? -1.123 9.961 12.151 1.00 80.69 94 LEU A CA 1
ATOM 683 C C . LEU A 1 94 ? -1.316 11.482 11.997 1.00 80.69 94 LEU A C 1
ATOM 685 O O . LEU A 1 94 ? -1.932 12.150 12.828 1.00 80.69 94 LEU A O 1
ATOM 689 N N . GLU A 1 95 ? -0.726 12.065 10.949 1.00 79.81 95 GLU A N 1
ATOM 690 C CA . GLU A 1 95 ? -0.840 13.489 10.678 1.00 79.81 95 GLU A CA 1
ATOM 691 C C . GLU A 1 95 ? -2.255 13.849 10.202 1.00 79.81 95 GLU A C 1
ATOM 693 O O . GLU A 1 95 ? -2.902 13.083 9.480 1.00 79.81 95 GLU A O 1
ATOM 698 N N . PRO A 1 96 ? -2.729 15.062 10.531 1.00 83.06 96 PRO A N 1
ATOM 699 C CA . PRO A 1 96 ? -3.974 15.579 9.996 1.00 83.06 96 PRO A CA 1
ATOM 700 C C . PRO A 1 96 ? -4.015 15.583 8.463 1.00 83.06 96 PRO A C 1
ATOM 702 O O . PRO A 1 96 ? -3.046 15.934 7.781 1.00 83.06 96 PRO A O 1
ATOM 705 N N . LEU A 1 97 ? -5.197 15.292 7.928 1.00 89.94 97 LEU A N 1
ATOM 706 C CA . LEU A 1 97 ? -5.493 15.403 6.509 1.00 89.94 97 LEU A CA 1
ATOM 707 C C . LEU A 1 97 ? -5.356 16.857 6.057 1.00 89.94 97 LEU A C 1
ATOM 709 O O . LEU A 1 97 ? -5.913 17.759 6.683 1.00 89.94 97 LEU A O 1
ATOM 713 N N . ARG A 1 98 ? -4.690 17.099 4.927 1.00 93.94 98 ARG A N 1
ATOM 714 C CA . ARG A 1 98 ? -4.687 18.419 4.288 1.00 93.94 98 ARG A CA 1
ATOM 715 C C . ARG A 1 98 ? -5.562 18.397 3.055 1.00 93.94 98 ARG A C 1
ATOM 717 O O . ARG A 1 98 ? -5.435 17.504 2.221 1.00 93.94 98 ARG A O 1
ATOM 724 N N . TRP A 1 99 ? -6.411 19.398 2.893 1.00 95.38 99 TRP A N 1
ATOM 725 C CA . TRP A 1 99 ? -7.262 19.512 1.714 1.00 95.38 99 TRP A CA 1
ATOM 726 C C . TRP A 1 99 ? -7.442 20.970 1.308 1.00 95.38 99 TRP A C 1
ATOM 728 O O . TRP A 1 99 ? -7.168 21.878 2.083 1.00 95.38 99 TRP A O 1
ATOM 738 N N . ARG A 1 100 ? -7.852 21.203 0.066 1.00 96.62 100 ARG A N 1
ATOM 739 C CA . ARG A 1 100 ? -8.233 22.530 -0.425 1.00 96.62 100 ARG A CA 1
ATOM 740 C C . ARG A 1 100 ? -9.316 22.410 -1.478 1.00 96.62 100 ARG A C 1
ATOM 742 O O . ARG A 1 100 ? -9.294 21.477 -2.285 1.00 96.62 100 ARG A O 1
ATOM 749 N N . ARG A 1 101 ? -10.213 23.393 -1.535 1.00 96.62 101 ARG A N 1
ATOM 750 C CA . ARG A 1 101 ? -11.108 23.579 -2.688 1.00 96.62 101 ARG A CA 1
ATOM 751 C C . ARG A 1 101 ? -10.331 24.143 -3.875 1.00 96.62 101 ARG A C 1
ATOM 753 O O . ARG A 1 101 ? -9.269 24.745 -3.712 1.00 96.62 101 ARG A O 1
ATOM 760 N N . ARG A 1 102 ? -10.856 23.968 -5.087 1.00 95.62 102 ARG A N 1
ATOM 761 C CA . ARG A 1 102 ? -10.289 24.585 -6.295 1.00 95.62 102 ARG A CA 1
ATOM 762 C C . ARG A 1 102 ? -10.222 26.110 -6.110 1.00 95.62 102 ARG A C 1
ATOM 764 O O . ARG A 1 102 ? -11.247 26.740 -5.887 1.00 95.62 102 ARG A O 1
ATOM 771 N N . GLY A 1 103 ? -9.017 26.678 -6.191 1.00 93.00 103 GLY A N 1
ATOM 772 C CA . GLY A 1 103 ? -8.768 28.112 -5.977 1.00 93.00 103 GLY A CA 1
ATOM 773 C C . GLY A 1 103 ? -8.719 28.562 -4.509 1.00 93.00 103 GLY A C 1
ATOM 774 O O . GLY A 1 103 ? -8.469 29.734 -4.257 1.00 93.00 103 GLY A O 1
ATOM 775 N N . GLY A 1 104 ? -8.933 27.656 -3.549 1.00 95.00 104 GLY A N 1
ATOM 776 C CA . GLY A 1 104 ? -8.881 27.951 -2.115 1.00 95.00 104 GLY A CA 1
ATOM 777 C C . GLY A 1 104 ? -7.503 27.735 -1.481 1.00 95.00 104 GLY A C 1
ATOM 778 O O . GLY A 1 104 ? -6.582 27.180 -2.094 1.00 95.00 104 GLY A O 1
ATOM 779 N N . SER A 1 105 ? -7.380 28.150 -0.220 1.00 96.69 105 SER A N 1
ATOM 780 C CA . SER A 1 105 ? -6.229 27.868 0.642 1.00 96.69 105 SER A CA 1
ATOM 781 C C . SER A 1 105 ? -6.248 26.426 1.167 1.00 96.69 105 SER A C 1
ATOM 783 O O . SER A 1 105 ? -7.257 25.727 1.094 1.00 96.69 105 SER A O 1
ATOM 785 N N . TRP A 1 106 ? -5.099 25.961 1.667 1.00 96.06 106 TRP A N 1
ATOM 786 C CA . TRP A 1 106 ? -5.009 24.671 2.351 1.00 96.06 106 TRP A CA 1
ATOM 787 C C . TRP A 1 106 ? -5.652 24.741 3.734 1.00 96.06 106 TRP A C 1
ATOM 789 O O . TRP A 1 106 ? -5.343 25.629 4.526 1.00 96.06 106 TRP A O 1
ATOM 799 N N . GLU A 1 107 ? -6.478 23.748 4.022 1.00 95.50 107 GLU A N 1
ATOM 800 C CA . GLU A 1 107 ? -7.138 23.507 5.296 1.00 95.50 107 GLU A CA 1
ATOM 801 C C . GLU A 1 107 ? -6.655 22.184 5.900 1.00 95.50 107 GLU A C 1
ATOM 803 O O . GLU A 1 107 ? -6.142 21.299 5.202 1.00 95.50 107 GLU A O 1
ATOM 808 N N . VAL A 1 108 ? -6.813 22.055 7.217 1.00 93.12 108 VAL A N 1
ATOM 809 C CA . VAL A 1 108 ? -6.377 20.891 7.991 1.00 93.12 108 VAL A CA 1
ATOM 810 C C . VAL A 1 108 ? -7.590 20.234 8.644 1.00 93.12 108 VAL A C 1
ATOM 812 O O . VAL A 1 108 ? -8.257 20.848 9.472 1.00 93.12 108 VAL A O 1
ATOM 815 N N . GLY A 1 109 ? -7.860 18.981 8.284 1.00 86.88 109 GLY A N 1
ATOM 816 C CA . GLY A 1 109 ? -8.892 18.145 8.889 1.00 86.88 109 GLY A CA 1
ATOM 817 C C . GLY A 1 109 ? -8.288 17.187 9.913 1.00 86.88 109 GLY A C 1
ATOM 818 O O . GLY A 1 109 ? -7.312 16.495 9.623 1.00 86.88 109 GLY A O 1
ATOM 819 N N . ARG A 1 110 ? -8.869 17.135 11.112 1.00 82.75 110 ARG A N 1
ATOM 820 C CA . ARG A 1 110 ? -8.539 16.123 12.126 1.00 82.75 110 ARG A CA 1
ATOM 821 C C . ARG A 1 110 ? -9.543 14.979 12.038 1.00 82.75 110 ARG A C 1
ATOM 823 O O . ARG A 1 110 ? -10.711 15.226 11.757 1.00 82.75 110 ARG A O 1
ATOM 830 N N . HIS A 1 111 ? -9.083 13.755 12.269 1.00 78.81 111 HIS A N 1
ATOM 831 C CA . HIS A 1 111 ? -9.962 12.595 12.381 1.00 78.81 111 HIS A CA 1
ATOM 832 C C . HIS A 1 111 ? -10.440 12.426 13.828 1.00 78.81 111 HIS A C 1
ATOM 834 O O . HIS A 1 111 ? -9.711 12.727 14.773 1.00 78.81 111 HIS A O 1
ATOM 840 N N . ASP A 1 112 ? -11.650 11.907 13.989 1.00 83.44 112 ASP A N 1
ATOM 841 C CA . ASP A 1 112 ? -12.286 11.558 15.263 1.00 83.44 112 ASP A CA 1
ATOM 842 C C . ASP A 1 112 ? -12.576 10.049 15.369 1.00 83.44 112 ASP A C 1
ATOM 844 O O . ASP A 1 112 ? -13.282 9.604 16.272 1.00 83.44 112 ASP A O 1
ATOM 848 N N . ALA A 1 113 ? -11.999 9.246 14.467 1.00 86.94 113 ALA A N 1
ATOM 849 C CA . ALA A 1 113 ? -12.139 7.795 14.467 1.00 86.94 113 ALA A CA 1
ATOM 850 C C . ALA A 1 113 ? -11.659 7.190 15.797 1.00 86.94 113 ALA A C 1
ATOM 852 O O . ALA A 1 113 ? -10.516 7.403 16.211 1.00 86.94 113 ALA A O 1
ATOM 853 N N . THR A 1 114 ? -12.530 6.408 16.442 1.00 93.56 114 THR A N 1
ATOM 854 C CA . THR A 1 114 ? -12.242 5.741 17.717 1.00 93.56 114 THR A CA 1
ATOM 855 C C . THR A 1 114 ? -12.348 4.225 17.622 1.00 93.56 114 THR A C 1
ATOM 857 O O . THR A 1 114 ? -13.203 3.663 16.932 1.00 93.56 114 THR A O 1
ATOM 860 N N . TRP A 1 115 ? -11.498 3.562 18.391 1.00 95.06 115 TRP A N 1
ATOM 861 C CA . TRP A 1 115 ? -11.328 2.120 18.444 1.00 95.06 115 TRP A CA 1
ATOM 862 C C . TRP A 1 115 ? -11.468 1.614 19.881 1.00 95.06 115 TRP A C 1
ATOM 864 O O . TRP A 1 115 ? -11.226 2.388 20.811 1.00 95.06 115 TRP A O 1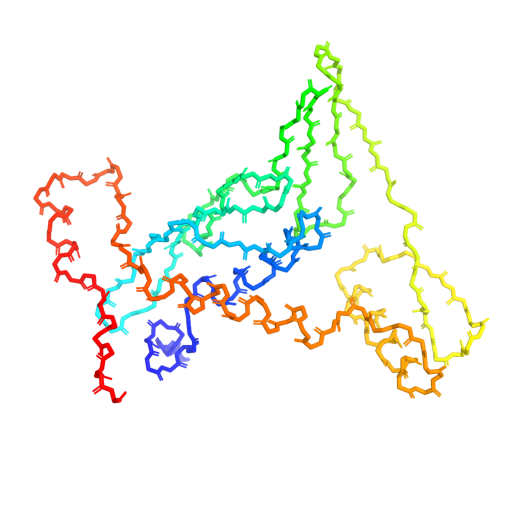
ATOM 874 N N . PRO A 1 116 ? -11.889 0.355 20.091 1.00 96.38 116 PRO A N 1
ATOM 875 C CA . PRO A 1 116 ? -11.977 -0.215 21.430 1.00 96.38 116 PRO A CA 1
ATOM 876 C C . PRO A 1 116 ? -10.595 -0.295 22.087 1.00 96.38 116 PRO A C 1
ATOM 878 O O . PRO A 1 116 ? -9.620 -0.686 21.448 1.00 96.38 116 PRO A O 1
ATOM 881 N N . LEU A 1 117 ? -10.527 0.065 23.370 1.00 96.50 117 LEU A N 1
ATOM 882 C CA . LEU A 1 117 ? -9.276 0.075 24.142 1.00 96.50 117 LEU A CA 1
ATOM 883 C C . LEU A 1 117 ? -9.061 -1.208 24.957 1.00 96.50 117 LEU A C 1
ATOM 885 O O . LEU A 1 117 ? -7.947 -1.488 25.399 1.00 96.50 117 LEU A O 1
ATOM 889 N N . ASP A 1 118 ? -10.128 -1.980 25.158 1.00 96.88 118 ASP A N 1
ATOM 890 C CA . ASP A 1 118 ? -10.135 -3.228 25.912 1.00 96.88 118 ASP A CA 1
ATOM 891 C C . ASP A 1 118 ? -11.115 -4.256 25.320 1.00 96.88 118 ASP A C 1
ATOM 893 O O . ASP A 1 118 ? -11.801 -4.011 24.323 1.00 96.88 118 ASP A O 1
ATOM 897 N N . LEU A 1 119 ? -11.187 -5.428 25.953 1.00 97.12 119 LEU A N 1
ATOM 898 C CA . LEU A 1 119 ? -12.005 -6.557 25.508 1.00 97.12 119 LEU A CA 1
ATOM 899 C C . LEU A 1 119 ? -13.468 -6.502 25.981 1.00 97.12 119 LEU A C 1
ATOM 901 O O . LEU A 1 119 ? -14.223 -7.434 25.702 1.00 97.12 119 LEU A O 1
ATOM 905 N N . LEU A 1 120 ? -13.896 -5.458 26.699 1.00 96.38 120 LEU A N 1
ATOM 906 C CA . LEU A 1 120 ? -15.260 -5.368 27.225 1.00 96.38 120 LEU A CA 1
ATOM 907 C C . LEU A 1 120 ? -16.229 -4.955 26.114 1.00 96.38 120 LEU A C 1
ATOM 909 O O . LEU A 1 120 ? -16.039 -3.911 25.499 1.00 96.38 120 LEU A O 1
ATOM 913 N N . ALA A 1 121 ? -17.321 -5.696 25.895 1.00 89.50 121 ALA A N 1
ATOM 914 C CA . ALA A 1 121 ? -18.275 -5.433 24.803 1.00 89.50 121 ALA A CA 1
ATOM 915 C C . ALA A 1 121 ? -18.798 -3.976 24.752 1.00 89.50 121 ALA A C 1
ATOM 917 O O . ALA A 1 121 ? -19.039 -3.436 23.678 1.00 89.50 121 ALA A O 1
ATOM 918 N N . GLN A 1 122 ? -18.900 -3.292 25.896 1.00 90.69 122 GLN A N 1
ATOM 919 C CA . GLN A 1 122 ? -19.275 -1.870 25.993 1.00 90.69 122 GLN A CA 1
ATOM 920 C C . GLN A 1 122 ? -18.187 -1.024 26.681 1.00 90.69 122 GLN A C 1
ATOM 922 O O . GLN A 1 122 ? -18.476 -0.087 27.420 1.00 90.69 122 GLN A O 1
ATOM 927 N N . GLY A 1 123 ? -16.924 -1.395 26.468 1.00 91.75 123 GLY A N 1
ATOM 928 C CA . GLY A 1 123 ? -15.756 -0.725 27.027 1.00 91.75 123 GLY A CA 1
ATOM 929 C C . GLY A 1 123 ? -15.429 0.632 26.390 1.00 91.75 123 GLY A C 1
ATOM 930 O O . GLY A 1 123 ? -16.027 1.034 25.384 1.00 91.75 123 GLY A O 1
ATOM 931 N N . PRO A 1 124 ? -14.458 1.353 26.970 1.00 96.19 124 PRO A N 1
ATOM 932 C CA . PRO A 1 124 ? -14.005 2.640 26.474 1.00 96.19 124 PRO A CA 1
ATOM 933 C C . PRO A 1 124 ? -13.428 2.541 25.057 1.00 96.19 124 PRO A C 1
ATOM 935 O O . PRO A 1 124 ? -12.843 1.534 24.646 1.00 96.19 124 PRO A O 1
ATOM 938 N N . ARG A 1 125 ? -13.566 3.643 24.314 1.00 95.75 125 ARG A N 1
ATOM 939 C CA . ARG A 1 125 ? -13.022 3.810 22.964 1.00 95.75 125 ARG A CA 1
ATOM 940 C C . ARG A 1 125 ? -12.121 5.037 22.902 1.00 95.75 125 ARG A C 1
ATOM 942 O O . ARG A 1 125 ? -12.367 6.020 23.597 1.00 95.75 125 ARG A O 1
ATOM 949 N N . GLY A 1 126 ? -11.100 5.001 22.053 1.00 94.44 126 GLY A N 1
ATOM 950 C CA . GLY A 1 126 ? -10.164 6.110 21.874 1.00 94.44 126 GLY A CA 1
ATOM 951 C C . GLY A 1 126 ? -9.570 6.167 20.472 1.00 94.44 126 GLY A C 1
ATOM 952 O O . GLY A 1 126 ? -9.635 5.201 19.717 1.00 94.44 126 GLY A O 1
ATOM 953 N N . ALA A 1 127 ? -9.023 7.325 20.107 1.00 92.38 127 ALA A N 1
ATOM 954 C CA . ALA A 1 127 ? -8.322 7.511 18.840 1.00 92.38 127 ALA A CA 1
ATOM 955 C C . ALA A 1 127 ? -6.832 7.158 19.002 1.00 92.38 127 ALA A C 1
ATOM 957 O O . ALA A 1 127 ? -6.242 7.562 20.013 1.00 92.38 127 ALA A O 1
ATOM 958 N N . PRO A 1 128 ? -6.216 6.444 18.041 1.00 90.94 128 PRO A N 1
ATOM 959 C CA . PRO A 1 128 ? -4.790 6.143 18.097 1.00 90.94 128 PRO A CA 1
ATOM 960 C C . PRO A 1 128 ? -3.975 7.435 18.010 1.00 90.94 128 PRO A C 1
ATOM 962 O O . PRO A 1 128 ? -4.317 8.350 17.257 1.00 90.94 128 PRO A O 1
ATOM 965 N N . ARG A 1 129 ? -2.908 7.525 18.808 1.00 89.00 129 ARG A N 1
ATOM 966 C CA . ARG A 1 129 ? -1.981 8.670 18.837 1.00 89.00 129 ARG A CA 1
ATOM 967 C C . ARG A 1 129 ? -0.576 8.287 18.396 1.00 89.00 129 ARG A C 1
ATOM 969 O O . ARG A 1 129 ? 0.217 9.164 18.061 1.00 89.00 129 ARG A O 1
ATOM 976 N N . THR A 1 130 ? -0.280 6.995 18.403 1.00 89.81 130 THR A N 1
ATOM 977 C CA . THR A 1 130 ? 0.990 6.407 17.994 1.00 89.81 130 THR A CA 1
ATOM 978 C C . THR A 1 130 ? 0.748 5.207 17.085 1.00 89.81 130 THR A C 1
ATOM 980 O O . THR A 1 130 ? -0.339 4.629 17.085 1.00 89.81 130 THR A O 1
ATOM 983 N N . ASP A 1 131 ? 1.779 4.781 16.356 1.00 86.62 131 ASP A N 1
ATOM 984 C CA . ASP A 1 131 ? 1.704 3.552 15.559 1.00 86.62 131 ASP A CA 1
ATOM 985 C C . ASP A 1 131 ? 1.453 2.327 16.450 1.00 86.62 131 ASP A C 1
ATOM 987 O O . ASP A 1 131 ? 0.707 1.426 16.076 1.00 86.62 131 ASP A O 1
ATOM 991 N N . TYR A 1 132 ? 2.003 2.326 17.671 1.00 90.88 132 TYR A N 1
ATOM 992 C CA . TYR A 1 132 ? 1.732 1.283 18.659 1.00 90.88 132 TYR A CA 1
ATOM 993 C C . TYR A 1 132 ? 0.240 1.196 19.007 1.00 90.88 132 TYR A C 1
ATOM 995 O O . TYR A 1 132 ? -0.303 0.094 19.069 1.00 90.88 132 TYR A O 1
ATOM 1003 N N . ASP A 1 133 ? -0.438 2.339 19.163 1.00 92.94 133 ASP A N 1
ATOM 1004 C CA . ASP A 1 133 ? -1.885 2.362 19.401 1.00 92.94 133 ASP A CA 1
ATOM 1005 C C . ASP A 1 133 ? -2.649 1.741 18.229 1.00 92.94 133 ASP A C 1
ATOM 1007 O O . ASP A 1 133 ? -3.594 0.993 18.458 1.00 92.94 133 ASP A O 1
ATOM 1011 N N . CYS A 1 134 ? -2.236 1.994 16.981 1.00 90.62 134 CYS A N 1
ATOM 1012 C CA . CYS A 1 134 ? -2.864 1.379 15.807 1.00 90.62 134 CYS A CA 1
ATOM 1013 C C . CYS A 1 134 ? -2.803 -0.151 15.880 1.00 90.62 134 CYS A C 1
ATOM 1015 O O . CYS A 1 134 ? -3.835 -0.811 15.744 1.00 90.62 134 CYS A O 1
ATOM 1017 N N . PHE A 1 135 ? -1.622 -0.716 16.155 1.00 91.56 135 PHE A N 1
ATOM 1018 C CA . PHE A 1 135 ? -1.455 -2.166 16.285 1.00 91.56 135 PHE A CA 1
ATOM 1019 C C . PHE A 1 135 ? -2.248 -2.730 17.467 1.00 91.56 135 PHE A C 1
ATOM 1021 O O . PHE A 1 135 ? -2.955 -3.730 17.327 1.00 91.56 135 PHE A O 1
ATOM 1028 N N . TYR A 1 136 ? -2.159 -2.081 18.629 1.00 95.56 136 TYR A N 1
ATOM 1029 C CA . TYR A 1 136 ? -2.836 -2.531 19.840 1.00 95.56 136 TYR A CA 1
ATOM 1030 C C . TYR A 1 136 ? -4.364 -2.483 19.684 1.00 95.56 136 TYR A C 1
ATOM 1032 O O . TYR A 1 136 ? -5.048 -3.466 19.969 1.00 95.56 136 TYR A O 1
ATOM 1040 N N . PHE A 1 137 ? -4.915 -1.390 19.153 1.00 95.62 137 PHE A N 1
ATOM 1041 C CA . PHE A 1 137 ? -6.357 -1.237 18.940 1.00 95.62 137 PHE A CA 1
ATOM 1042 C C . PHE A 1 137 ? -6.891 -2.194 17.871 1.00 95.62 137 PHE A C 1
ATOM 1044 O O . PHE A 1 137 ? -7.978 -2.750 18.037 1.00 95.62 137 PHE A O 1
ATOM 1051 N N . GLN A 1 138 ? -6.126 -2.447 16.805 1.00 94.88 138 GLN A N 1
ATOM 1052 C CA . GLN A 1 138 ? -6.484 -3.444 15.796 1.00 94.88 138 GLN A CA 1
ATOM 1053 C C . GLN A 1 138 ? -6.522 -4.860 16.392 1.00 94.88 138 GLN A C 1
ATOM 1055 O O . GLN A 1 138 ? -7.442 -5.629 16.091 1.00 94.88 138 GLN A O 1
ATOM 1060 N N . LEU A 1 139 ? -5.572 -5.198 17.272 1.00 96.06 139 LEU A N 1
ATOM 1061 C CA . LEU A 1 139 ? -5.562 -6.476 17.983 1.00 96.06 139 LEU A CA 1
ATOM 1062 C C . LEU A 1 139 ? -6.782 -6.609 18.903 1.00 96.06 139 LEU A C 1
ATOM 1064 O O . LEU A 1 139 ? -7.477 -7.622 18.851 1.00 96.06 139 LEU A O 1
ATOM 1068 N N . VAL A 1 140 ? -7.093 -5.574 19.690 1.00 97.12 140 VAL A N 1
ATOM 1069 C CA . VAL A 1 140 ? -8.284 -5.550 20.553 1.00 97.12 140 VAL A CA 1
ATOM 1070 C C . VAL A 1 140 ? -9.563 -5.726 19.729 1.00 97.12 140 VAL A C 1
ATOM 1072 O O . VAL A 1 140 ? -10.382 -6.583 20.061 1.00 97.12 140 VAL A O 1
ATOM 1075 N N . GLN A 1 141 ? -9.732 -4.980 18.631 1.00 96.56 141 GLN A N 1
ATOM 1076 C CA . GLN A 1 141 ? -10.899 -5.115 17.749 1.00 96.56 141 GLN A CA 1
ATOM 1077 C C . GLN A 1 141 ? -11.011 -6.529 17.165 1.00 96.56 141 GLN A C 1
ATOM 1079 O O . GLN A 1 141 ? -12.108 -7.079 17.091 1.00 96.56 141 GLN A O 1
ATOM 1084 N N . THR A 1 142 ? -9.886 -7.147 16.802 1.00 96.50 142 THR A N 1
ATOM 1085 C CA . THR A 1 142 ? -9.853 -8.530 16.304 1.00 96.50 142 THR A CA 1
ATOM 1086 C C . THR A 1 142 ? -10.299 -9.524 17.378 1.00 96.50 142 THR A C 1
ATOM 1088 O O . THR A 1 142 ? -11.136 -10.385 17.119 1.00 96.50 142 THR A O 1
ATOM 1091 N N . LEU A 1 143 ? -9.806 -9.388 18.611 1.00 97.06 143 LEU A N 1
ATOM 1092 C CA . LEU A 1 143 ? -10.203 -10.258 19.720 1.00 97.06 143 LEU A CA 1
ATOM 1093 C C . LEU A 1 143 ? -11.679 -10.078 20.098 1.00 97.06 143 LEU A C 1
ATOM 1095 O O . LEU A 1 143 ? -12.354 -11.055 20.415 1.00 97.06 143 LEU A O 1
ATOM 1099 N N . ARG A 1 144 ? -12.211 -8.855 20.014 1.00 97.25 144 ARG A N 1
ATOM 1100 C CA . ARG A 1 144 ? -13.643 -8.589 20.217 1.00 97.25 144 ARG A CA 1
ATOM 1101 C C . ARG A 1 144 ? -14.506 -9.140 19.091 1.00 97.25 144 ARG A C 1
ATOM 1103 O O . ARG A 1 144 ? -15.606 -9.603 19.366 1.00 97.25 144 ARG A O 1
ATOM 1110 N N . ALA A 1 145 ? -14.016 -9.143 17.853 1.00 96.50 145 ALA A N 1
ATOM 1111 C CA . ALA A 1 145 ? -14.707 -9.803 16.751 1.00 96.50 145 ALA A CA 1
ATOM 1112 C C . ALA A 1 145 ? -14.888 -11.303 17.031 1.00 96.50 145 ALA A C 1
ATOM 1114 O O . ALA A 1 145 ? -15.974 -11.843 16.843 1.00 96.50 145 ALA A O 1
ATOM 1115 N N . ILE A 1 146 ? -13.855 -11.952 17.579 1.00 96.75 146 ILE A N 1
ATOM 1116 C CA . ILE A 1 146 ? -13.907 -13.362 17.994 1.00 96.75 146 ILE A CA 1
ATOM 1117 C C . ILE A 1 146 ? -14.845 -13.556 19.194 1.00 96.75 146 ILE A C 1
ATOM 1119 O O . ILE A 1 146 ? -15.686 -14.450 19.179 1.00 96.75 146 ILE A O 1
ATOM 1123 N N . ALA A 1 147 ? -14.690 -12.748 20.245 1.00 97.38 147 ALA A N 1
ATOM 1124 C CA . ALA A 1 147 ? -15.388 -12.950 21.515 1.00 97.38 147 ALA A CA 1
ATOM 1125 C C . ALA A 1 147 ? -16.868 -12.534 21.479 1.00 97.38 147 ALA A C 1
ATOM 1127 O O . ALA A 1 147 ? -17.701 -13.174 22.115 1.00 97.38 147 ALA A O 1
ATOM 1128 N N . HIS A 1 148 ? -17.183 -11.463 20.747 1.00 96.56 148 HIS A N 1
ATOM 1129 C CA . HIS A 1 148 ? -18.481 -10.780 20.797 1.00 96.56 148 HIS A CA 1
ATOM 1130 C C . HIS A 1 148 ? -19.177 -10.690 19.435 1.00 96.56 148 HIS A C 1
ATOM 1132 O O . HIS A 1 148 ? -20.266 -10.130 19.351 1.00 96.56 148 HIS A O 1
ATOM 1138 N N . GLY A 1 149 ? -18.571 -11.207 18.361 1.00 95.38 149 GLY A N 1
ATOM 1139 C CA . GLY A 1 149 ? -19.130 -11.107 17.008 1.00 95.38 149 GLY A CA 1
ATOM 1140 C C . GLY A 1 149 ? -19.103 -9.688 16.431 1.00 95.38 149 GLY A C 1
ATOM 1141 O O . GLY A 1 149 ? -19.880 -9.370 15.532 1.00 95.38 149 GLY A O 1
ATOM 1142 N N . GLU A 1 150 ? -18.241 -8.813 16.955 1.00 95.31 150 GLU A N 1
ATOM 1143 C CA . GLU A 1 150 ? -18.026 -7.480 16.387 1.00 95.31 150 GLU A CA 1
ATOM 1144 C C . GLU A 1 150 ? -17.386 -7.545 14.984 1.00 95.31 150 GLU A C 1
ATOM 1146 O O . GLU A 1 150 ? -16.769 -8.550 14.622 1.00 95.31 150 GLU A O 1
ATOM 1151 N N . PRO A 1 151 ? -17.475 -6.474 14.175 1.00 93.50 151 PRO A N 1
ATOM 1152 C CA . PRO A 1 151 ? -16.781 -6.418 12.894 1.00 93.50 151 PRO A CA 1
ATOM 1153 C C . PRO A 1 151 ? -15.259 -6.547 13.042 1.00 93.50 151 PRO A C 1
ATOM 1155 O O . PRO A 1 151 ? -14.644 -5.942 13.925 1.00 93.50 151 PRO A O 1
ATOM 1158 N N . VAL A 1 152 ? -14.638 -7.297 12.130 1.00 93.44 152 VAL A N 1
ATOM 1159 C CA . VAL A 1 152 ? -13.176 -7.343 11.997 1.00 93.44 152 VAL A CA 1
ATOM 1160 C C . VAL A 1 152 ? -12.647 -6.056 11.349 1.00 93.44 152 VAL A C 1
ATOM 1162 O O . VAL A 1 152 ? -13.328 -5.480 10.499 1.00 93.44 152 VAL A O 1
ATOM 1165 N N . PRO A 1 153 ? -11.430 -5.603 11.705 1.00 88.56 153 PRO A N 1
ATOM 1166 C CA . PRO A 1 153 ? -10.825 -4.408 11.109 1.00 88.56 153 PRO A CA 1
ATOM 1167 C C . PRO A 1 153 ? -10.518 -4.561 9.614 1.00 88.56 153 PRO A C 1
ATOM 1169 O O . PRO A 1 153 ? -10.594 -3.588 8.870 1.00 88.56 153 PRO A O 1
ATOM 1172 N N . ALA A 1 154 ? -10.172 -5.778 9.195 1.00 91.44 154 ALA A N 1
ATOM 1173 C CA . ALA A 1 154 ? -9.946 -6.166 7.811 1.00 91.44 154 ALA A CA 1
ATOM 1174 C C . ALA A 1 154 ? -10.388 -7.624 7.635 1.00 91.44 154 ALA A C 1
ATOM 1176 O O . ALA A 1 154 ? -10.138 -8.459 8.509 1.00 91.44 154 ALA A O 1
ATOM 1177 N N . THR A 1 155 ? -11.059 -7.936 6.528 1.00 94.19 155 THR A N 1
ATOM 1178 C CA . THR A 1 155 ? -11.530 -9.292 6.223 1.00 94.19 155 THR A CA 1
ATOM 1179 C C . THR A 1 155 ? -10.492 -10.092 5.438 1.00 94.19 155 THR A C 1
ATOM 1181 O O . THR A 1 155 ? -9.585 -9.542 4.806 1.00 94.19 155 THR A O 1
ATOM 1184 N N . GLY A 1 156 ? -10.648 -11.419 5.428 1.00 94.94 156 GLY A N 1
ATOM 1185 C CA . GLY A 1 156 ? -9.812 -12.296 4.606 1.00 94.94 156 GLY A CA 1
ATOM 1186 C C . GLY A 1 156 ? -9.969 -12.016 3.109 1.00 94.94 156 GLY A C 1
ATOM 1187 O O . GLY A 1 156 ? -8.993 -12.062 2.365 1.00 94.94 156 GLY A O 1
ATOM 1188 N N . GLU A 1 157 ? -11.172 -11.653 2.665 1.00 95.81 157 GLU A N 1
ATOM 1189 C CA . GLU A 1 157 ? -11.466 -11.291 1.276 1.00 95.81 157 GLU A CA 1
ATOM 1190 C C . GLU A 1 157 ? -10.733 -10.014 0.856 1.00 95.81 157 GLU A C 1
ATOM 1192 O O . GLU A 1 157 ? -10.214 -9.948 -0.261 1.00 95.81 157 GLU A O 1
ATOM 1197 N N . GLN A 1 158 ? -10.653 -9.021 1.751 1.00 95.19 158 GLN A N 1
ATOM 1198 C CA . GLN A 1 158 ? -9.871 -7.805 1.521 1.00 95.19 158 GLN A CA 1
ATOM 1199 C C . GLN A 1 158 ? -8.387 -8.148 1.370 1.00 95.19 158 GLN A C 1
ATOM 1201 O O . GLN A 1 158 ? -7.785 -7.788 0.359 1.00 95.19 158 GLN A O 1
ATOM 1206 N N . GLY A 1 159 ? -7.826 -8.934 2.296 1.00 95.44 159 GLY A N 1
ATOM 1207 C CA . GLY A 1 159 ? -6.433 -9.385 2.214 1.00 95.44 159 GLY A CA 1
ATOM 1208 C C . GLY A 1 159 ? -6.136 -10.184 0.939 1.00 95.44 159 GLY A C 1
ATOM 1209 O O . GLY A 1 159 ? -5.161 -9.912 0.237 1.00 95.44 159 GLY A O 1
ATOM 1210 N N . LEU A 1 160 ? -7.014 -11.121 0.571 1.00 96.81 160 LEU A N 1
ATOM 1211 C CA . LEU A 1 160 ? -6.879 -11.922 -0.647 1.00 96.81 160 LEU A CA 1
ATOM 1212 C C . LEU A 1 160 ? -6.899 -11.056 -1.914 1.00 96.81 160 LEU A C 1
ATOM 1214 O O . LEU A 1 160 ? -6.174 -11.343 -2.868 1.00 96.81 160 LEU A O 1
ATOM 1218 N N . ALA A 1 161 ? -7.706 -9.994 -1.942 1.00 96.19 161 ALA A N 1
ATOM 1219 C CA . ALA A 1 161 ? -7.729 -9.066 -3.065 1.00 96.19 161 ALA A CA 1
ATOM 1220 C C . ALA A 1 161 ? -6.379 -8.349 -3.245 1.00 96.19 161 ALA A C 1
ATOM 1222 O O . ALA A 1 161 ? -5.917 -8.200 -4.378 1.00 96.19 161 ALA A O 1
ATOM 1223 N N . ILE A 1 162 ? -5.712 -7.975 -2.147 1.00 97.25 162 ILE A N 1
ATOM 1224 C CA . ILE A 1 162 ? -4.380 -7.357 -2.189 1.00 97.25 162 ILE A CA 1
ATOM 1225 C C . ILE A 1 162 ? -3.322 -8.355 -2.662 1.00 97.25 162 ILE A C 1
ATOM 1227 O O . ILE A 1 162 ? -2.544 -8.034 -3.562 1.00 97.25 162 ILE A O 1
ATOM 1231 N N . VAL A 1 163 ? -3.340 -9.588 -2.146 1.00 96.38 163 VAL A N 1
ATOM 1232 C CA . VAL A 1 163 ? -2.436 -10.657 -2.608 1.00 96.38 163 VAL A CA 1
ATOM 1233 C C . VAL A 1 163 ? -2.589 -10.878 -4.115 1.00 96.38 163 VAL A C 1
ATOM 1235 O O . VAL A 1 163 ? -1.602 -10.869 -4.848 1.00 96.38 163 VAL A O 1
ATOM 1238 N N . ARG A 1 164 ? -3.826 -10.973 -4.619 1.00 97.19 164 ARG A N 1
ATOM 1239 C CA . ARG A 1 164 ? -4.100 -11.116 -6.061 1.00 97.19 164 ARG A CA 1
ATOM 1240 C C . ARG A 1 164 ? -3.594 -9.932 -6.885 1.00 97.19 164 ARG A C 1
ATOM 1242 O O . ARG A 1 164 ? -3.143 -10.131 -8.019 1.00 97.19 164 ARG A O 1
ATOM 1249 N N . ALA A 1 165 ? -3.670 -8.711 -6.355 1.00 97.62 165 ALA A N 1
ATOM 1250 C CA . ALA A 1 165 ? -3.121 -7.530 -7.013 1.00 97.62 165 ALA A CA 1
ATOM 1251 C C . ALA A 1 165 ? -1.589 -7.615 -7.106 1.00 97.62 165 ALA A C 1
ATOM 1253 O O . ALA A 1 165 ? -1.045 -7.455 -8.197 1.00 97.62 165 ALA A O 1
ATOM 1254 N N . ILE A 1 166 ? -0.905 -7.971 -6.015 1.00 96.88 166 ILE A N 1
ATOM 1255 C CA . ILE A 1 166 ? 0.555 -8.152 -5.993 1.00 96.88 166 ILE A CA 1
ATOM 1256 C C . ILE A 1 166 ? 0.997 -9.260 -6.955 1.00 96.88 166 ILE A C 1
ATOM 1258 O O . ILE A 1 166 ? 1.909 -9.069 -7.758 1.00 96.88 166 ILE A O 1
ATOM 1262 N N . GLU A 1 167 ? 0.317 -10.404 -6.959 1.00 95.81 167 GLU A N 1
ATOM 1263 C CA . GLU A 1 167 ? 0.608 -11.459 -7.930 1.00 95.81 167 GLU A CA 1
ATOM 1264 C C . GLU A 1 167 ? 0.394 -10.997 -9.376 1.00 95.81 167 GLU A C 1
ATOM 1266 O O . GLU A 1 167 ? 1.125 -11.403 -10.279 1.00 95.81 167 GLU A O 1
ATOM 1271 N N . THR A 1 168 ? -0.610 -10.147 -9.616 1.00 96.69 168 THR A N 1
ATOM 1272 C CA . THR A 1 168 ? -0.857 -9.572 -10.944 1.00 96.69 168 THR A CA 1
ATOM 1273 C C . THR A 1 168 ? 0.267 -8.635 -11.360 1.00 96.69 168 THR A C 1
ATOM 1275 O O . THR A 1 168 ? 0.675 -8.700 -12.518 1.00 96.69 168 THR A O 1
ATOM 1278 N N . CYS A 1 169 ? 0.800 -7.826 -10.440 1.00 96.69 169 CYS A N 1
ATOM 1279 C CA . CYS A 1 169 ? 2.020 -7.056 -10.669 1.00 96.69 169 CYS A CA 1
ATOM 1280 C C . CYS A 1 169 ? 3.154 -7.988 -11.106 1.00 96.69 169 CYS A C 1
ATOM 1282 O O . CYS A 1 169 ? 3.642 -7.867 -12.224 1.00 96.69 169 CYS A O 1
ATOM 1284 N N . TYR A 1 170 ? 3.482 -9.006 -10.306 1.00 94.06 170 TYR A N 1
ATOM 1285 C CA . TYR A 1 170 ? 4.563 -9.942 -10.628 1.00 94.06 170 TYR A CA 1
ATOM 1286 C C . TYR A 1 170 ? 4.370 -10.711 -11.943 1.00 94.06 170 TYR A C 1
ATOM 1288 O O . TYR A 1 170 ? 5.352 -11.035 -12.607 1.00 94.06 170 TYR A O 1
ATOM 1296 N N . ARG A 1 171 ? 3.129 -11.001 -12.358 1.00 93.31 171 ARG A N 1
ATOM 1297 C CA . ARG A 1 171 ? 2.840 -11.601 -13.676 1.00 93.31 171 ARG A CA 1
ATOM 1298 C C . ARG A 1 171 ? 3.040 -10.635 -14.845 1.00 93.31 171 ARG A C 1
ATOM 1300 O O . ARG A 1 171 ? 3.226 -11.091 -15.967 1.00 93.31 171 ARG A O 1
ATOM 1307 N N . ARG A 1 172 ? 2.943 -9.328 -14.604 1.00 93.56 172 ARG A N 1
ATOM 1308 C CA . ARG A 1 172 ? 3.023 -8.265 -15.618 1.00 93.56 172 ARG A CA 1
ATOM 1309 C C . ARG A 1 172 ? 4.306 -7.444 -15.518 1.00 93.56 172 ARG A C 1
ATOM 1311 O O . ARG A 1 172 ? 4.368 -6.382 -16.124 1.00 93.56 172 ARG A O 1
ATOM 1318 N N . ALA A 1 173 ? 5.282 -7.915 -14.745 1.00 94.31 173 ALA A N 1
ATOM 1319 C CA . ALA A 1 173 ? 6.516 -7.196 -14.493 1.00 94.31 173 ALA A CA 1
ATOM 1320 C C . ALA A 1 173 ? 7.254 -6.887 -15.792 1.00 94.31 173 ALA A C 1
ATOM 1322 O O . ALA A 1 173 ? 7.564 -7.779 -16.582 1.00 94.31 173 ALA A O 1
ATOM 1323 N N . THR A 1 174 ? 7.529 -5.603 -15.982 1.00 95.12 174 THR A N 1
ATOM 1324 C CA . THR A 1 174 ? 8.419 -5.095 -17.019 1.00 95.12 174 THR A CA 1
ATOM 1325 C C . THR A 1 174 ? 9.559 -4.304 -16.381 1.00 95.12 174 THR A C 1
ATOM 1327 O O . THR A 1 174 ? 9.378 -3.765 -15.284 1.00 95.12 174 THR A O 1
ATOM 1330 N N . PRO A 1 175 ? 10.714 -4.185 -17.053 1.00 94.88 175 PRO A N 1
ATOM 1331 C CA . PRO A 1 175 ? 11.823 -3.394 -16.540 1.00 94.88 175 PRO A CA 1
ATOM 1332 C C . PRO A 1 175 ? 11.418 -1.938 -16.289 1.00 94.88 175 PRO A C 1
ATOM 1334 O O . PRO A 1 175 ? 10.803 -1.291 -17.142 1.00 94.88 175 PRO A O 1
ATOM 1337 N N . LEU A 1 176 ? 11.795 -1.405 -15.129 1.00 94.88 176 LEU A N 1
ATOM 1338 C CA . LEU A 1 176 ? 11.629 0.004 -14.805 1.00 94.88 176 LEU A CA 1
ATOM 1339 C C . LEU A 1 176 ? 12.558 0.860 -15.671 1.00 94.88 176 LEU A C 1
ATOM 1341 O O . LEU A 1 176 ? 13.764 0.621 -15.772 1.00 94.88 176 LEU A O 1
ATOM 1345 N N . ARG A 1 177 ? 11.993 1.903 -16.283 1.00 92.88 177 ARG A N 1
ATOM 1346 C CA . ARG A 1 177 ? 12.762 2.867 -17.075 1.00 92.88 177 ARG A CA 1
ATOM 1347 C C . ARG A 1 177 ? 13.499 3.824 -16.148 1.00 92.88 177 ARG A C 1
ATOM 1349 O O . ARG A 1 177 ? 12.874 4.527 -15.354 1.00 92.88 177 ARG A O 1
ATOM 1356 N N . LEU A 1 178 ? 14.819 3.878 -16.284 1.00 89.75 178 LEU A N 1
ATOM 1357 C CA . LEU A 1 178 ? 15.687 4.717 -15.469 1.00 89.75 178 LEU A CA 1
ATOM 1358 C C . LEU A 1 178 ? 16.144 5.921 -16.309 1.00 89.75 178 LEU A C 1
ATOM 1360 O O . LEU A 1 178 ? 16.951 5.759 -17.224 1.00 89.75 178 LEU A O 1
ATOM 1364 N N . PRO A 1 179 ? 15.638 7.142 -16.042 1.00 88.38 179 PRO A N 1
ATOM 1365 C CA . PRO A 1 179 ? 15.823 8.291 -16.936 1.00 88.38 179 PRO A CA 1
ATOM 1366 C C . PRO A 1 179 ? 17.265 8.810 -17.017 1.00 88.38 179 PRO A C 1
ATOM 1368 O O . PRO A 1 179 ? 17.569 9.622 -17.884 1.00 88.38 179 PRO A O 1
ATOM 1371 N N . TRP A 1 180 ? 18.144 8.372 -16.116 1.00 89.56 180 TRP A N 1
ATOM 1372 C CA . TRP A 1 180 ? 19.564 8.728 -16.114 1.00 89.56 180 TRP A CA 1
ATOM 1373 C C . TRP A 1 180 ? 20.442 7.763 -16.922 1.00 89.56 180 TRP A C 1
ATOM 1375 O O . TRP A 1 180 ? 21.641 8.005 -17.028 1.00 89.56 180 TRP A O 1
ATOM 1385 N N . LEU A 1 181 ? 19.883 6.680 -17.472 1.00 93.69 181 LEU A N 1
ATOM 1386 C CA . LEU A 1 181 ? 20.625 5.734 -18.302 1.00 93.69 181 LEU A CA 1
ATOM 1387 C C . LEU A 1 181 ? 20.522 6.077 -19.784 1.00 93.69 181 LEU A C 1
ATOM 1389 O O . LEU A 1 181 ? 19.487 6.528 -20.279 1.00 93.69 181 LEU A O 1
ATOM 1393 N N . THR A 1 182 ? 21.594 5.796 -20.517 1.00 96.62 182 THR A N 1
ATOM 1394 C CA . THR A 1 182 ? 21.568 5.780 -21.981 1.00 96.62 182 THR A CA 1
ATOM 1395 C C . THR A 1 182 ? 20.716 4.616 -22.498 1.00 96.62 182 THR A C 1
ATOM 1397 O O . THR A 1 182 ? 20.458 3.637 -21.795 1.00 96.62 182 THR A O 1
ATOM 1400 N N . ALA A 1 183 ? 20.310 4.673 -23.770 1.00 95.00 183 ALA A N 1
ATOM 1401 C CA . ALA A 1 183 ? 19.531 3.599 -24.391 1.00 95.00 183 ALA A CA 1
ATOM 1402 C C . ALA A 1 183 ? 20.251 2.235 -24.351 1.00 95.00 183 ALA A C 1
ATOM 1404 O O . ALA A 1 183 ? 19.610 1.208 -24.134 1.00 95.00 183 ALA A O 1
ATOM 1405 N N . THR A 1 184 ? 21.578 2.222 -24.519 1.00 96.69 184 THR A N 1
ATOM 1406 C CA . THR A 1 184 ? 22.395 0.999 -24.468 1.00 96.69 184 THR A CA 1
ATOM 1407 C C . THR A 1 184 ? 22.464 0.418 -23.054 1.00 96.69 184 THR A C 1
ATOM 1409 O O . THR A 1 184 ? 22.342 -0.795 -22.872 1.00 96.69 184 THR A O 1
ATOM 1412 N N . GLU A 1 185 ? 22.625 1.269 -22.039 1.00 94.88 185 GLU A N 1
ATOM 1413 C CA . GLU A 1 185 ? 22.630 0.845 -20.634 1.00 94.88 185 GLU A CA 1
ATOM 1414 C C . GLU A 1 185 ? 21.258 0.318 -20.206 1.00 94.88 185 GLU A C 1
ATOM 1416 O O . GLU A 1 185 ? 21.180 -0.739 -19.580 1.00 94.88 185 GLU A O 1
ATOM 1421 N N . GLN A 1 186 ? 20.176 0.991 -20.613 1.00 94.88 186 GLN A N 1
ATOM 1422 C CA . GLN A 1 186 ? 18.814 0.517 -20.368 1.00 94.88 186 GLN A CA 1
ATOM 1423 C C . GLN A 1 186 ? 18.580 -0.845 -21.033 1.00 94.88 186 GLN A C 1
ATOM 1425 O O . GLN A 1 186 ? 18.115 -1.760 -20.368 1.00 94.88 186 GLN A O 1
ATOM 1430 N N . ALA A 1 187 ? 18.971 -1.028 -22.299 1.00 93.31 187 ALA A N 1
ATOM 1431 C CA . ALA A 1 187 ? 18.835 -2.320 -22.979 1.00 93.31 187 ALA A CA 1
ATOM 1432 C C . ALA A 1 187 ? 19.613 -3.445 -22.268 1.00 93.31 187 ALA A C 1
ATOM 1434 O O . ALA A 1 187 ? 19.149 -4.584 -22.203 1.00 93.31 187 ALA A O 1
ATOM 1435 N N . THR A 1 188 ? 20.778 -3.125 -21.697 1.00 91.81 188 THR A N 1
ATOM 1436 C CA . THR A 1 188 ? 21.577 -4.076 -20.910 1.00 91.81 188 THR A CA 1
ATOM 1437 C C . THR A 1 188 ? 20.875 -4.473 -19.609 1.00 91.81 188 THR A C 1
ATOM 1439 O O . THR A 1 188 ? 20.924 -5.641 -19.221 1.00 91.81 188 THR A O 1
ATOM 1442 N N . LEU A 1 189 ? 20.217 -3.528 -18.930 1.00 90.50 189 LEU A N 1
ATOM 1443 C CA . LEU A 1 189 ? 19.410 -3.828 -17.746 1.00 90.50 189 LEU A CA 1
ATOM 1444 C C . LEU A 1 189 ? 18.153 -4.618 -18.095 1.00 90.50 189 LEU A C 1
ATOM 1446 O O . LEU A 1 189 ? 17.886 -5.623 -17.444 1.00 90.50 189 LEU A O 1
ATOM 1450 N N . ASP A 1 190 ? 17.432 -4.218 -19.141 1.00 92.12 190 ASP A N 1
ATOM 1451 C CA . ASP A 1 190 ? 16.214 -4.886 -19.605 1.00 92.12 190 ASP A CA 1
ATOM 1452 C C . ASP A 1 190 ? 16.494 -6.367 -19.923 1.00 92.12 190 ASP A C 1
ATOM 1454 O O . ASP A 1 190 ? 15.718 -7.243 -19.551 1.00 92.12 190 ASP A O 1
ATOM 1458 N N . ALA A 1 191 ? 17.651 -6.674 -20.526 1.00 90.81 191 ALA A N 1
ATOM 1459 C CA . ALA A 1 191 ? 18.084 -8.046 -20.807 1.00 90.81 191 ALA A CA 1
ATOM 1460 C C . ALA A 1 191 ? 18.388 -8.886 -19.547 1.00 90.81 191 ALA A C 1
ATOM 1462 O O . ALA A 1 191 ? 18.407 -10.116 -19.616 1.00 90.81 191 ALA A O 1
ATOM 1463 N N . ARG A 1 192 ? 18.652 -8.238 -18.407 1.00 90.50 192 ARG A N 1
ATOM 1464 C CA . ARG A 1 192 ? 18.944 -8.869 -17.106 1.00 90.50 192 ARG A CA 1
ATOM 1465 C C . ARG A 1 192 ? 17.760 -8.838 -16.143 1.00 90.50 192 ARG A C 1
ATOM 1467 O O . ARG A 1 192 ? 17.856 -9.426 -15.059 1.00 90.50 192 ARG A O 1
ATOM 1474 N N . HIS A 1 193 ? 16.689 -8.138 -16.513 1.00 92.44 193 HIS A N 1
ATOM 1475 C CA . HIS A 1 193 ? 15.464 -8.064 -15.735 1.00 92.44 193 HIS A CA 1
ATOM 1476 C C . HIS A 1 193 ? 14.914 -9.468 -15.524 1.00 92.44 193 HIS A C 1
ATOM 1478 O O . HIS A 1 193 ? 14.959 -10.336 -16.405 1.00 92.44 193 HIS A O 1
ATOM 1484 N N . TRP A 1 194 ? 14.461 -9.720 -14.306 1.00 88.69 194 TRP A N 1
ATOM 1485 C CA . TRP A 1 194 ? 13.904 -11.016 -13.973 1.00 88.69 194 TRP A CA 1
ATOM 1486 C C . TRP A 1 194 ? 12.633 -11.263 -14.796 1.00 88.69 194 TRP A C 1
ATOM 1488 O O . TRP A 1 194 ? 11.773 -10.403 -14.940 1.00 88.69 194 TRP A O 1
ATOM 1498 N N . SER A 1 195 ? 12.463 -12.478 -15.306 1.00 71.62 195 SER A N 1
ATOM 1499 C CA . SER A 1 195 ? 11.181 -12.891 -15.872 1.00 71.62 195 SER A CA 1
ATOM 1500 C C . SER A 1 195 ? 10.731 -14.168 -15.195 1.00 71.62 195 SER A C 1
ATOM 1502 O O . SER A 1 195 ? 11.421 -15.191 -15.195 1.00 71.62 195 SER A O 1
ATOM 1504 N N . ARG A 1 196 ? 9.542 -14.124 -14.593 1.00 64.94 196 ARG A N 1
ATOM 1505 C CA . ARG A 1 196 ? 8.862 -15.333 -14.140 1.00 64.94 196 ARG A CA 1
ATOM 1506 C C . ARG A 1 196 ? 8.387 -16.083 -15.384 1.00 64.94 196 ARG A C 1
ATOM 1508 O O . ARG A 1 196 ? 7.279 -15.865 -15.865 1.00 64.94 196 ARG A O 1
ATOM 1515 N N . ARG A 1 197 ? 9.217 -1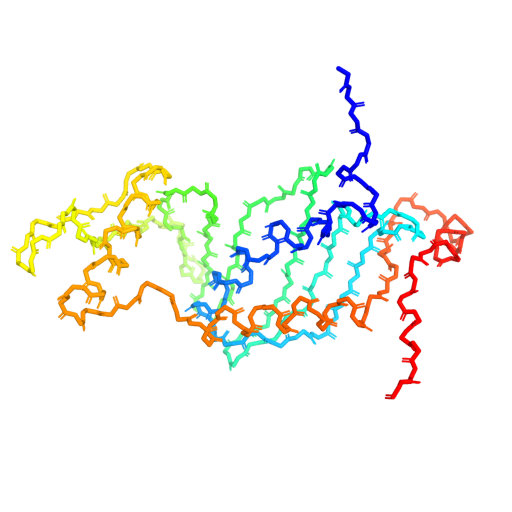6.989 -15.910 1.00 52.75 197 ARG A N 1
ATOM 1516 C CA . ARG A 1 197 ? 8.731 -18.056 -16.794 1.00 52.75 197 ARG A CA 1
ATOM 1517 C C . ARG A 1 197 ? 7.864 -18.973 -15.941 1.00 52.75 197 ARG A C 1
ATOM 1519 O O . ARG A 1 197 ? 8.380 -19.855 -15.262 1.00 52.75 197 ARG A O 1
ATOM 1526 N N . TRP A 1 198 ? 6.557 -18.737 -15.917 1.00 43.00 198 TRP A N 1
ATOM 1527 C CA . TRP A 1 198 ? 5.643 -19.763 -15.433 1.00 43.00 198 TRP A CA 1
ATOM 1528 C C . TRP A 1 198 ? 5.759 -20.926 -16.414 1.00 43.00 198 TRP A C 1
ATOM 1530 O O . TRP A 1 198 ? 5.476 -20.767 -17.602 1.00 43.00 198 TRP A O 1
ATOM 1540 N N . ALA A 1 199 ? 6.234 -22.075 -15.935 1.00 34.69 199 ALA A N 1
ATOM 1541 C CA . ALA A 1 199 ? 5.974 -23.320 -16.630 1.00 34.69 199 ALA A CA 1
ATOM 1542 C C . ALA A 1 199 ? 4.450 -23.447 -16.679 1.00 34.69 199 ALA A C 1
ATOM 1544 O O . ALA A 1 199 ? 3.805 -23.477 -15.631 1.00 34.69 199 ALA A O 1
ATOM 1545 N N . ALA A 1 200 ? 3.884 -23.409 -17.883 1.00 30.94 200 ALA A N 1
ATOM 1546 C CA . ALA A 1 200 ? 2.505 -23.805 -18.085 1.00 30.94 200 ALA A CA 1
ATOM 1547 C C . ALA A 1 200 ? 2.371 -25.232 -17.534 1.00 30.94 200 ALA A C 1
ATOM 1549 O O . ALA A 1 200 ? 3.022 -26.147 -18.042 1.00 30.94 200 ALA A O 1
ATOM 1550 N N . ALA A 1 201 ? 1.615 -25.371 -16.451 1.00 32.66 201 ALA A N 1
ATOM 1551 C CA . ALA A 1 201 ? 1.106 -26.635 -15.946 1.00 32.66 201 ALA A CA 1
ATOM 1552 C C . ALA A 1 201 ? -0.397 -26.655 -16.217 1.00 32.66 201 ALA A C 1
ATOM 1554 O O . ALA A 1 201 ? -1.028 -25.588 -16.017 1.00 32.66 201 ALA A O 1
#

pLDDT: mean 90.23, std 11.18, range [30.94, 98.25]

Sequence (201 aa):
MTTDAPFRRATAGGGVLMDLGSHVLDLLSALFGTPSVATYEDDALADGVEVNCRIGLAFPRANGTAQLSWTQPLATGLRVAGTHGELRLRPSTLEPLRWRRRGGSWEVGRHDATWPLDLLAQGPRGAPRTDYDCFYFQLVQTLRAIAHGEPVPATGEQGLAIVRAIETCYRRATPLRLPWLTATEQATLDARHWSRRWAAA

Radius of gyration: 20.07 Å; chains: 1; bounding box: 47×55×52 Å

Secondary structure (DSSP, 8-state):
---SGGGBHHHHS-SHIIIIIHHHHHHHHHHHSS-EEEEEEE--BTTBPPSEEEEEEEETTEEEEEEEESSS----SEEEEETTEEEEE-TTS-PPEEEEETTPPPEEEPP---EESSS-TT--EE---SHHHHHHHHHHHHHHHHHH-PPPSS-HHHHHHHHHHHHHHHHTEEEPP-TTS-HHHHHHHHTTB--------

Foldseek 3Di:
DDDCQCFFPVRNVAEQCVVVVLLVQLVCCVVFNQKDWPAKEFQAFAGTHGQWIKTWIDGPHDTDIDITHPPDDDPAWDWDDDPFWIWIDHSVAQAFIWIAGDVGDIDTHHDFDWAAQAQDPPHDIDDDPDPVSVVNRLVSQQNNCVVPVHDHPDDPVSSVSSVVNSVVNLQRYFHDDDPPDDPVVSVVSRVRHHHPPDPDD